Protein AF-A0AA85IWF5-F1 (afdb_monomer_lite)

Radius of gyration: 33.62 Å; chains: 1; bounding box: 57×33×110 Å

Organism: Trichobilharzia regenti (NCBI:txid157069)

Secondary structure (DSSP, 8-state):
-HHHHHHHHHHHHHHHHHHHHHHHHHHHHHHHHHHHHHHHHHHHHHHHHHHHHHHHHHHHHHHHHHHHHHGGGT--HHHHHHHHHHHHHHHHHHHHHHHHHHHHHHHHHHH----HHHHHHHHHHHHHHHHHHHHHHHHHHSGGGSS-HHHHHHHHHHHHHHHHHHHHHHHHHH--STTHHHHHHHHHHHHTTSPP-

Sequence (197 aa):
MRYFLLFITSFILLHVQQSTQDDLLKLKVKKSYIERKLVRNAEHLVQNSANLVNLTKVIQDHIENINALLSPGGLSVDKYISCRRKQMEGQSGVKLMKSLVDIIVREEKYFGIITTDTHNMKQCFQDKAKSYEEMAKTYDRTACRRHDPNALRREIHQLTNQIRTLYYVIEAQTQSVFEKKLFMQISSELEKLIPAE

Structure (mmCIF, N/CA/C/O backbone):
data_AF-A0AA85IWF5-F1
#
_entry.id   AF-A0AA85IWF5-F1
#
loop_
_atom_site.group_PDB
_atom_site.id
_atom_site.type_symbol
_atom_site.label_atom_id
_atom_site.label_alt_id
_atom_site.label_comp_id
_atom_site.label_asym_id
_atom_site.label_entity_id
_atom_site.label_seq_id
_atom_site.pdbx_PDB_ins_code
_atom_site.Cartn_x
_atom_site.Cartn_y
_atom_site.Cartn_z
_atom_site.occupancy
_atom_site.B_iso_or_equiv
_atom_site.auth_seq_id
_atom_site.auth_comp_id
_atom_site.auth_asym_id
_atom_site.auth_atom_id
_atom_site.pdbx_PDB_model_num
ATOM 1 N N . MET A 1 1 ? -5.518 11.884 85.056 1.00 62.69 1 MET A N 1
ATOM 2 C CA . MET A 1 1 ? -4.724 10.821 84.392 1.00 62.69 1 MET A CA 1
ATOM 3 C C . MET A 1 1 ? -5.590 9.849 83.580 1.00 62.69 1 MET A C 1
ATOM 5 O O . MET A 1 1 ? -5.495 9.893 82.364 1.00 62.69 1 MET A O 1
ATOM 9 N N . ARG A 1 2 ? -6.476 9.028 84.178 1.00 67.94 2 ARG A N 1
ATOM 10 C CA . ARG A 1 2 ? -7.284 8.023 83.433 1.00 67.94 2 ARG A CA 1
ATOM 11 C C . ARG A 1 2 ? -8.162 8.587 82.302 1.00 67.94 2 ARG A C 1
ATOM 13 O O . ARG A 1 2 ? -8.115 8.075 81.192 1.00 67.94 2 ARG A O 1
ATOM 20 N N . TYR A 1 3 ? -8.906 9.663 82.556 1.00 75.00 3 TYR A N 1
ATOM 21 C CA . TYR A 1 3 ? -9.780 10.280 81.544 1.00 75.00 3 TYR A CA 1
ATOM 22 C C . TYR A 1 3 ? -9.013 10.910 80.374 1.00 75.00 3 TYR A C 1
ATOM 24 O O . TYR A 1 3 ? -9.491 10.912 79.247 1.00 75.00 3 TYR A O 1
ATOM 32 N N . PHE A 1 4 ? -7.792 11.381 80.627 1.00 77.62 4 PHE A N 1
ATOM 33 C CA . PHE A 1 4 ? -6.926 11.959 79.602 1.00 77.62 4 PHE A CA 1
ATOM 34 C C . PHE A 1 4 ? -6.371 10.883 78.653 1.00 77.62 4 PHE A C 1
ATOM 36 O O . PHE A 1 4 ? -6.374 11.065 77.441 1.00 77.62 4 PHE A O 1
ATOM 43 N N . LEU A 1 5 ? -5.987 9.719 79.190 1.00 74.00 5 LEU A N 1
ATOM 44 C CA . LEU A 1 5 ? -5.574 8.558 78.390 1.00 74.00 5 LEU A CA 1
ATOM 45 C C . LEU A 1 5 ? -6.718 7.999 77.528 1.00 74.00 5 LEU A C 1
ATOM 47 O O . LEU A 1 5 ? -6.502 7.656 76.366 1.00 74.00 5 LEU A O 1
ATOM 51 N N . LEU A 1 6 ? -7.940 7.949 78.068 1.00 78.56 6 LEU A N 1
ATOM 52 C CA . LEU A 1 6 ? -9.133 7.548 77.310 1.00 78.56 6 LEU A CA 1
ATOM 53 C C . LEU A 1 6 ? -9.468 8.542 76.189 1.00 78.56 6 LEU A C 1
ATOM 55 O O . LEU A 1 6 ? -9.830 8.128 75.090 1.00 78.56 6 LEU A O 1
ATOM 59 N N . PHE A 1 7 ? -9.297 9.842 76.433 1.00 83.12 7 PHE A N 1
ATOM 60 C CA . PHE A 1 7 ? -9.497 10.869 75.412 1.00 83.12 7 PHE A CA 1
ATOM 61 C C . PHE A 1 7 ? -8.480 10.749 74.267 1.00 83.12 7 PHE A C 1
ATOM 63 O O . PHE A 1 7 ? -8.874 10.719 73.105 1.00 83.12 7 PHE A O 1
ATOM 70 N N . ILE A 1 8 ? -7.186 10.600 74.579 1.00 83.00 8 ILE A N 1
ATOM 71 C CA . ILE A 1 8 ? -6.128 10.458 73.564 1.00 83.00 8 ILE A CA 1
ATOM 72 C C . ILE A 1 8 ? -6.342 9.205 72.710 1.00 83.00 8 ILE A C 1
ATOM 74 O O . I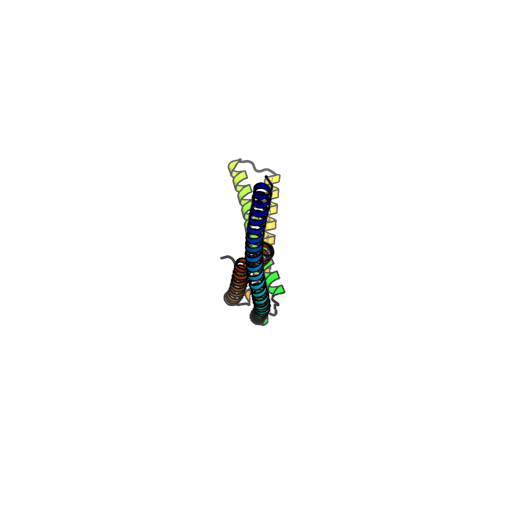LE A 1 8 ? -6.278 9.275 71.485 1.00 83.00 8 ILE A O 1
ATOM 78 N N . THR A 1 9 ? -6.620 8.062 73.338 1.00 80.69 9 THR A N 1
ATOM 79 C CA . THR A 1 9 ? -6.854 6.805 72.608 1.00 80.69 9 THR A CA 1
ATOM 80 C C . THR A 1 9 ? -8.085 6.890 71.707 1.00 80.69 9 THR A C 1
ATOM 82 O O . THR A 1 9 ? -8.007 6.489 70.548 1.00 80.69 9 THR A O 1
ATOM 85 N N . SER A 1 10 ? -9.179 7.491 72.186 1.00 81.00 10 SER A N 1
ATOM 86 C CA . SER A 1 10 ? -10.393 7.718 71.386 1.00 81.00 10 SER A CA 1
ATOM 87 C C . SER A 1 10 ? -10.147 8.669 70.209 1.00 81.00 10 SER A C 1
ATOM 89 O O . SER A 1 10 ? -10.630 8.423 69.109 1.00 81.00 10 SER A O 1
ATOM 91 N N . PHE A 1 11 ? -9.361 9.731 70.413 1.00 82.81 11 PHE A N 1
ATOM 92 C CA . PHE A 1 11 ? -9.014 10.701 69.373 1.00 82.81 11 PHE A CA 1
ATOM 93 C C . PHE A 1 11 ? -8.129 10.089 68.275 1.00 82.81 11 PHE A C 1
ATOM 95 O O . PHE A 1 11 ? -8.392 10.279 67.088 1.00 82.81 11 PHE A O 1
ATOM 102 N N . ILE A 1 12 ? -7.121 9.296 68.658 1.00 82.19 12 ILE A N 1
ATOM 103 C CA . ILE A 1 12 ? -6.270 8.560 67.709 1.00 82.19 12 ILE A CA 1
ATOM 104 C C . ILE A 1 12 ? -7.111 7.563 66.902 1.00 82.19 12 ILE A C 1
ATOM 106 O O . ILE A 1 12 ? -6.991 7.523 65.678 1.00 82.19 12 ILE A O 1
ATOM 110 N N . LEU A 1 13 ? -7.987 6.796 67.562 1.00 83.88 13 LEU A N 1
ATOM 111 C CA . LEU A 1 13 ? -8.902 5.863 66.896 1.00 83.88 13 LEU A CA 1
ATOM 112 C C . LEU A 1 13 ? -9.794 6.576 65.877 1.00 83.88 13 LEU A C 1
ATOM 114 O O . LEU A 1 13 ? -9.886 6.120 64.741 1.00 83.88 13 LEU A O 1
ATOM 118 N N . LEU A 1 14 ? -10.380 7.719 66.245 1.00 84.88 14 LEU A N 1
ATOM 119 C CA . LEU A 1 14 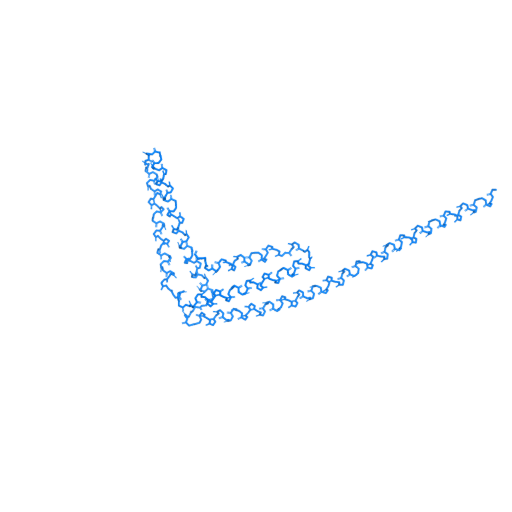? -11.229 8.508 65.352 1.00 84.88 14 LEU A CA 1
ATOM 120 C C . LEU A 1 14 ? -10.464 8.976 64.104 1.00 84.88 14 LEU A C 1
ATOM 122 O O . LEU A 1 14 ? -10.957 8.825 62.988 1.00 84.88 14 LEU A O 1
ATOM 126 N N . HIS A 1 15 ? -9.242 9.491 64.264 1.00 80.81 15 HIS A N 1
ATOM 127 C CA . HIS A 1 15 ? -8.426 9.942 63.134 1.00 80.81 15 HIS A CA 1
ATOM 128 C C . HIS A 1 15 ? -7.948 8.802 62.232 1.00 80.81 15 HIS A C 1
ATOM 130 O O . HIS A 1 15 ? -7.971 8.942 61.008 1.00 80.81 15 HIS A O 1
ATOM 136 N N . VAL A 1 16 ? -7.561 7.660 62.804 1.00 78.94 16 VAL A N 1
ATOM 137 C CA . VAL A 1 16 ? -7.216 6.464 62.021 1.00 78.94 16 VAL A CA 1
ATOM 138 C C . VAL A 1 16 ? -8.438 5.966 61.243 1.00 78.94 16 VAL A C 1
ATOM 140 O O . VAL A 1 16 ? -8.333 5.640 60.059 1.00 78.94 16 VAL A O 1
ATOM 143 N N . GLN A 1 17 ? -9.611 5.958 61.874 1.00 83.31 17 GLN A N 1
ATOM 144 C CA . GLN A 1 17 ? -10.860 5.530 61.250 1.00 83.31 17 GLN A CA 1
ATOM 145 C C . GLN A 1 17 ? -11.290 6.482 60.121 1.00 83.31 17 GLN A C 1
ATOM 147 O O . GLN A 1 17 ? -11.702 6.030 59.057 1.00 83.31 17 GLN A O 1
ATOM 152 N N . GLN A 1 18 ? -11.110 7.791 60.296 1.00 81.62 18 GLN A N 1
ATOM 153 C CA . GLN A 1 18 ? -11.420 8.788 59.270 1.00 81.62 18 GLN A CA 1
ATOM 154 C C . GLN A 1 18 ? -10.450 8.711 58.075 1.00 81.62 18 GLN A C 1
ATOM 156 O O . GLN A 1 18 ? -10.888 8.686 56.928 1.00 81.62 18 GLN A O 1
ATOM 161 N N . SER A 1 19 ? -9.146 8.561 58.336 1.00 78.50 19 SER A N 1
ATOM 162 C CA . SER A 1 19 ? -8.114 8.391 57.300 1.00 78.50 19 SER A CA 1
ATOM 163 C C . SER A 1 19 ? -8.334 7.129 56.452 1.00 78.50 19 SER A C 1
ATOM 165 O O . SER A 1 19 ? -8.321 7.170 55.220 1.00 78.50 19 SER A O 1
ATOM 167 N N . THR A 1 20 ? -8.628 5.999 57.102 1.00 82.12 20 THR A N 1
ATOM 168 C CA . THR A 1 20 ? -8.918 4.735 56.402 1.00 82.12 20 THR A CA 1
ATOM 169 C C . THR A 1 20 ? -10.205 4.804 55.578 1.00 82.12 20 THR A C 1
ATOM 171 O O . THR A 1 20 ? -10.272 4.228 54.489 1.00 82.12 20 THR A O 1
ATOM 174 N N . GLN A 1 21 ? -11.217 5.536 56.048 1.00 84.12 21 GLN A N 1
ATOM 175 C CA . GLN A 1 21 ? -12.467 5.740 55.320 1.00 84.12 21 GLN A CA 1
ATOM 176 C C . GLN A 1 21 ? -12.280 6.621 54.073 1.00 84.12 21 GLN A C 1
ATOM 178 O O . GLN A 1 21 ? -12.838 6.303 53.016 1.00 84.12 21 GLN A O 1
ATOM 183 N N . ASP A 1 22 ? -11.438 7.653 54.152 1.00 84.81 22 ASP A N 1
ATOM 184 C CA . ASP A 1 22 ? -11.063 8.489 53.006 1.00 84.81 22 ASP A CA 1
ATOM 185 C C . ASP 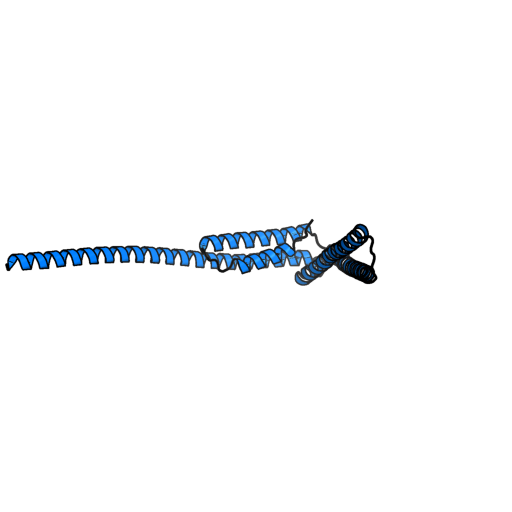A 1 22 ? -10.290 7.696 51.943 1.00 84.81 22 ASP A C 1
ATOM 187 O O . ASP A 1 22 ? -10.568 7.805 50.743 1.00 84.81 22 ASP A O 1
ATOM 191 N N . ASP A 1 23 ? -9.348 6.849 52.355 1.00 83.56 23 ASP A N 1
ATOM 192 C CA . ASP A 1 23 ? -8.588 6.016 51.421 1.00 83.56 23 ASP A CA 1
ATOM 193 C C . ASP A 1 23 ? -9.454 4.935 50.766 1.00 83.56 23 ASP A C 1
ATOM 195 O O . ASP A 1 23 ? -9.341 4.692 49.557 1.00 83.56 23 ASP A O 1
ATOM 199 N N . LEU A 1 24 ? -10.396 4.352 51.514 1.00 83.44 24 LEU A N 1
ATOM 200 C CA . LEU A 1 24 ? -11.394 3.440 50.961 1.00 83.44 24 LEU A CA 1
ATOM 201 C C . LEU A 1 24 ? -12.274 4.139 49.913 1.00 83.44 24 LEU A C 1
ATOM 203 O O . LEU A 1 24 ? -12.580 3.552 48.870 1.00 83.44 24 LEU A O 1
ATOM 207 N N . LEU A 1 25 ? -12.666 5.395 50.154 1.00 84.75 25 LEU A N 1
ATOM 208 C CA . LEU A 1 25 ? -13.443 6.185 49.201 1.00 84.75 25 LEU A CA 1
ATOM 209 C C . LEU A 1 25 ? -12.643 6.453 47.917 1.00 84.75 25 LEU A C 1
ATOM 211 O O . LEU A 1 25 ? -13.148 6.209 46.818 1.00 84.75 25 LEU A O 1
ATOM 215 N N . LYS A 1 26 ? -11.372 6.866 48.034 1.00 76.19 26 LYS A N 1
ATOM 216 C CA . LYS A 1 26 ? -10.473 7.062 46.881 1.00 76.19 26 LYS A CA 1
ATOM 217 C C . LYS A 1 26 ? -10.305 5.777 46.067 1.00 76.19 26 LYS A C 1
ATOM 219 O O . LYS A 1 26 ? -10.349 5.821 44.836 1.00 76.19 26 LYS A O 1
ATOM 224 N N . LEU A 1 27 ? -10.136 4.631 46.731 1.00 76.25 27 LEU A N 1
ATOM 225 C CA . LEU A 1 27 ? -10.039 3.319 46.084 1.00 76.25 27 LEU A CA 1
ATOM 226 C C . LEU A 1 27 ? -11.326 2.951 45.338 1.00 76.25 27 LEU A C 1
ATOM 228 O O . LEU A 1 27 ? -11.252 2.504 44.194 1.00 76.25 27 LEU A O 1
ATOM 232 N N . LYS A 1 28 ? -12.503 3.192 45.929 1.00 82.38 28 LYS A N 1
ATOM 233 C CA . LYS A 1 28 ? -13.799 2.958 45.266 1.00 82.38 28 LYS A CA 1
ATOM 234 C C . LYS A 1 28 ? -13.978 3.827 44.021 1.00 82.38 28 LYS A C 1
ATOM 236 O O . LYS A 1 28 ? -14.395 3.316 42.981 1.00 82.38 28 LYS A O 1
ATOM 241 N N . VAL A 1 29 ? -13.615 5.109 44.092 1.00 81.38 29 VAL A N 1
ATOM 242 C CA . VAL A 1 29 ? -13.663 6.020 42.936 1.00 81.38 29 VAL A CA 1
ATOM 243 C C . VAL A 1 29 ? -12.715 5.546 41.832 1.00 81.38 29 VAL A C 1
ATOM 245 O O . VAL A 1 29 ? -13.128 5.452 40.675 1.00 81.38 29 VAL A O 1
ATOM 248 N N . LYS A 1 30 ? -11.473 5.176 42.178 1.00 71.56 30 LYS A N 1
ATOM 249 C CA . LYS A 1 30 ? -10.502 4.617 41.221 1.00 71.56 30 LYS A CA 1
ATOM 250 C C . LYS A 1 30 ? -11.010 3.327 40.578 1.00 71.56 30 LYS A C 1
ATOM 252 O O . LYS A 1 30 ? -10.939 3.202 39.359 1.00 71.56 30 LYS A O 1
ATOM 257 N N . LYS A 1 31 ? -11.565 2.402 41.366 1.00 71.88 31 LYS A N 1
ATOM 258 C CA . LYS A 1 31 ? -12.158 1.155 40.865 1.00 71.88 31 LYS A CA 1
ATOM 259 C C . LYS A 1 31 ? -13.275 1.443 39.858 1.00 71.88 31 LYS A C 1
ATOM 261 O O . LYS A 1 31 ? -13.201 0.972 38.730 1.00 71.88 31 LYS A O 1
ATOM 266 N N . SER A 1 32 ? -14.235 2.295 40.219 1.00 77.69 32 SER A N 1
ATOM 267 C CA . SER A 1 32 ? -15.342 2.684 39.333 1.00 77.69 32 SER A CA 1
ATOM 268 C C . SER A 1 32 ? -14.864 3.387 38.053 1.00 77.69 32 SER A C 1
ATOM 270 O O . SER A 1 32 ? -15.460 3.237 36.984 1.00 77.69 32 SER A O 1
ATOM 272 N N . TYR A 1 33 ? -13.794 4.181 38.134 1.00 74.44 33 TYR A N 1
ATOM 273 C CA . TYR A 1 33 ? -13.180 4.793 36.957 1.00 74.44 33 TYR A CA 1
ATOM 274 C C . TYR A 1 33 ? -12.561 3.738 36.027 1.00 74.44 33 TYR A C 1
ATOM 276 O O . TYR A 1 33 ? -12.798 3.777 34.819 1.00 74.44 33 TYR A O 1
ATOM 284 N N . ILE A 1 34 ? -11.809 2.783 36.585 1.00 65.69 34 ILE A N 1
ATOM 285 C CA . ILE A 1 34 ? -11.177 1.696 35.826 1.00 65.69 34 ILE A CA 1
ATOM 286 C C . ILE A 1 34 ? -12.236 0.801 35.179 1.00 65.69 34 ILE A C 1
ATOM 288 O O . ILE A 1 34 ? -12.129 0.528 33.989 1.00 65.69 34 ILE A O 1
ATOM 292 N N . GLU A 1 35 ? -13.285 0.411 35.906 1.00 72.88 35 GLU A N 1
ATOM 293 C CA . GLU A 1 35 ? -14.388 -0.402 35.371 1.00 72.88 35 GLU A CA 1
ATOM 294 C C . GLU A 1 35 ? -15.065 0.288 34.181 1.00 72.88 35 GLU A C 1
ATOM 296 O O . GLU A 1 35 ? -15.208 -0.307 33.116 1.00 72.88 35 GLU A O 1
ATOM 301 N N . ARG A 1 36 ? -15.380 1.585 34.299 1.00 73.50 36 ARG A N 1
ATOM 302 C CA . ARG A 1 36 ? -15.941 2.370 33.184 1.00 73.50 36 ARG A CA 1
ATOM 303 C C . ARG A 1 36 ? -14.985 2.518 32.003 1.00 73.50 36 ARG A C 1
ATOM 305 O O . ARG A 1 36 ? -15.431 2.678 30.869 1.00 73.50 36 ARG A O 1
ATOM 312 N N . LYS A 1 37 ? -13.673 2.536 32.242 1.00 72.25 37 LYS A N 1
ATOM 313 C CA . LYS A 1 37 ? -12.673 2.554 31.166 1.00 72.25 37 LYS A CA 1
ATOM 314 C C . LYS A 1 37 ? -12.586 1.188 30.479 1.00 72.25 37 LYS A C 1
ATOM 316 O O . LYS A 1 37 ? -12.515 1.139 29.259 1.00 72.25 37 LYS A O 1
ATOM 321 N N . LEU A 1 38 ? -12.649 0.100 31.245 1.00 68.75 38 LEU A N 1
ATOM 322 C CA . LEU A 1 38 ? -12.615 -1.266 30.729 1.00 68.75 38 LEU A CA 1
ATOM 323 C C . LEU A 1 38 ? -13.835 -1.570 29.852 1.00 68.75 38 LEU A C 1
ATOM 325 O O . LEU A 1 38 ? -13.667 -2.095 28.757 1.00 68.75 38 LEU A O 1
ATOM 329 N N . VAL A 1 39 ? -15.036 -1.182 30.295 1.00 77.88 39 VAL A N 1
ATOM 330 C CA . VAL A 1 39 ? -16.276 -1.350 29.516 1.00 77.88 39 VAL A CA 1
ATOM 331 C C . VAL A 1 39 ? -16.193 -0.598 28.187 1.00 77.88 39 VAL A C 1
ATOM 333 O O . VAL A 1 39 ? -16.392 -1.207 27.143 1.00 77.88 39 VAL A O 1
ATOM 336 N N . ARG A 1 40 ? -15.787 0.680 28.201 1.00 74.81 40 ARG A N 1
ATOM 337 C CA . ARG A 1 40 ? -15.597 1.459 26.964 1.00 74.81 40 ARG A CA 1
ATOM 338 C C . ARG A 1 40 ? -14.579 0.824 26.021 1.00 74.81 40 ARG A C 1
ATOM 340 O O . ARG A 1 40 ? -14.804 0.753 24.820 1.00 74.81 40 ARG A O 1
ATOM 347 N N . ASN A 1 41 ? -13.468 0.321 26.555 1.00 73.12 41 ASN A N 1
ATOM 348 C CA . ASN A 1 41 ? -12.474 -0.372 25.738 1.00 73.12 41 ASN A CA 1
ATOM 349 C C . ASN A 1 41 ? -13.029 -1.672 25.136 1.00 73.12 41 ASN A C 1
ATOM 351 O O . ASN A 1 41 ? -12.728 -1.978 23.986 1.00 73.12 41 ASN A O 1
ATOM 355 N N . ALA A 1 42 ? -13.844 -2.424 25.880 1.00 71.06 42 ALA A N 1
ATOM 356 C CA . ALA A 1 42 ? -14.503 -3.622 25.366 1.00 71.06 42 ALA A CA 1
ATOM 357 C C . ALA A 1 42 ? -15.495 -3.285 24.239 1.00 71.06 42 ALA A C 1
ATOM 359 O O . ALA A 1 42 ? -15.498 -3.958 23.211 1.00 71.06 42 ALA A O 1
ATOM 360 N N . GLU A 1 43 ? -16.270 -2.208 24.384 1.00 79.62 43 GLU A N 1
ATOM 361 C CA . GLU A 1 43 ? -17.166 -1.700 23.335 1.00 79.62 43 GLU A CA 1
ATOM 362 C C . GLU A 1 43 ? -16.389 -1.309 22.069 1.00 79.62 43 GLU A C 1
ATOM 364 O O . GLU A 1 43 ? -16.746 -1.737 20.970 1.00 79.62 43 GLU A O 1
ATOM 369 N N . HIS A 1 44 ? -15.279 -0.575 22.214 1.00 78.50 44 HIS A N 1
ATOM 370 C CA . HIS A 1 44 ? -14.404 -0.226 21.091 1.00 78.50 44 HIS A CA 1
ATOM 371 C C . HIS A 1 44 ? -13.802 -1.460 20.408 1.00 78.50 44 HIS A C 1
ATOM 373 O O . HIS A 1 44 ? -13.728 -1.499 19.183 1.00 78.50 44 HIS A O 1
ATOM 379 N N . LEU A 1 45 ? -13.406 -2.493 21.159 1.00 73.75 45 LEU A N 1
ATOM 380 C CA . LEU A 1 45 ? -12.896 -3.742 20.580 1.00 73.75 45 LEU A CA 1
ATOM 381 C C . LEU A 1 45 ? -13.957 -4.470 19.750 1.00 73.75 45 LEU A C 1
ATOM 383 O O . LEU A 1 45 ? -13.663 -4.914 18.640 1.00 73.75 45 LEU A O 1
ATOM 387 N N . VAL A 1 46 ? -15.191 -4.562 20.252 1.00 82.06 46 VAL A N 1
ATOM 388 C CA . VAL A 1 46 ? -16.308 -5.165 19.509 1.00 82.06 46 VAL A CA 1
ATOM 389 C C . VAL A 1 46 ? -16.601 -4.364 18.238 1.00 82.06 46 VAL A C 1
ATOM 391 O O . VAL A 1 46 ? -16.749 -4.945 17.162 1.00 82.06 46 VAL A O 1
ATOM 394 N N . GLN A 1 47 ? -16.613 -3.033 18.330 1.00 82.00 47 GLN A N 1
ATOM 395 C CA . GLN A 1 47 ? -16.829 -2.165 17.175 1.00 82.00 47 GLN A CA 1
ATOM 396 C C . GLN A 1 47 ? -15.702 -2.292 16.139 1.00 82.00 47 GLN A C 1
ATOM 398 O O . GLN A 1 47 ? -15.975 -2.408 14.945 1.00 82.00 47 GLN A O 1
ATOM 403 N N . ASN A 1 48 ? -14.443 -2.341 16.580 1.00 77.19 48 ASN A N 1
ATOM 404 C CA . ASN A 1 48 ? -13.290 -2.544 15.705 1.00 77.19 48 ASN A CA 1
ATOM 405 C C . ASN A 1 48 ? -13.316 -3.913 15.028 1.00 77.19 48 ASN A C 1
ATOM 407 O O . ASN A 1 48 ? -13.034 -4.010 13.837 1.00 77.19 48 ASN A O 1
ATOM 411 N N . SER A 1 49 ? -13.724 -4.960 15.745 1.00 76.06 49 SER A N 1
ATOM 412 C CA . SER A 1 49 ? -13.919 -6.284 15.156 1.00 76.06 49 SER A CA 1
ATOM 413 C C . SER A 1 49 ? -14.972 -6.256 14.041 1.00 76.06 49 SER A C 1
ATOM 415 O O . SER A 1 49 ? -14.703 -6.732 12.938 1.00 76.06 49 SER A O 1
ATOM 417 N N . ALA A 1 50 ? -16.128 -5.623 14.272 1.00 81.69 50 ALA A N 1
ATOM 418 C CA . ALA A 1 50 ? -17.166 -5.475 13.249 1.00 81.69 50 ALA A CA 1
ATOM 419 C C . ALA A 1 50 ? -16.678 -4.658 12.035 1.00 81.69 50 ALA A C 1
ATOM 421 O O . ALA A 1 50 ? -16.915 -5.037 10.886 1.00 81.69 50 ALA A O 1
ATOM 422 N N . ASN A 1 51 ? -15.939 -3.576 12.288 1.00 76.38 51 ASN A N 1
ATOM 423 C CA . ASN A 1 51 ? -15.319 -2.740 11.262 1.00 76.38 51 ASN A CA 1
ATOM 424 C C . ASN A 1 51 ? -14.322 -3.528 10.391 1.00 76.38 51 ASN A C 1
ATOM 426 O O . ASN A 1 51 ? -14.343 -3.389 9.169 1.00 76.38 51 ASN A O 1
ATOM 430 N N . LEU A 1 52 ? -13.486 -4.385 10.990 1.00 74.56 52 LEU A N 1
ATOM 431 C CA . LEU A 1 52 ? -12.522 -5.232 10.274 1.00 74.56 52 LEU A CA 1
ATOM 432 C C . LEU A 1 52 ? -13.201 -6.309 9.417 1.00 74.56 52 LEU A C 1
ATOM 434 O O . LEU A 1 52 ? -12.778 -6.562 8.286 1.00 74.56 52 LEU A O 1
ATOM 438 N N . VAL A 1 53 ? -14.273 -6.923 9.926 1.00 79.75 53 VAL A N 1
ATOM 439 C CA . VAL A 1 53 ? -15.081 -7.881 9.153 1.00 79.75 53 VAL A CA 1
ATOM 440 C C . VAL A 1 53 ? -15.702 -7.191 7.938 1.00 79.75 53 VAL A C 1
ATOM 442 O O . VAL A 1 53 ? -15.606 -7.705 6.823 1.00 79.75 53 VAL A O 1
ATOM 445 N N . ASN A 1 54 ? -16.275 -5.999 8.124 1.00 82.25 54 ASN A N 1
ATOM 446 C CA . ASN A 1 54 ? -16.839 -5.225 7.021 1.00 82.25 54 ASN A CA 1
ATOM 447 C C . ASN A 1 54 ? -15.765 -4.818 6.000 1.00 82.25 54 ASN A C 1
ATOM 449 O O . ASN A 1 54 ? -15.976 -4.960 4.800 1.00 82.25 54 ASN A O 1
ATOM 453 N N . LEU A 1 55 ? -14.585 -4.388 6.462 1.00 77.50 55 LEU A N 1
ATOM 454 C CA . LEU A 1 55 ? -13.473 -4.048 5.573 1.00 77.50 55 LEU A CA 1
ATOM 455 C C . LEU A 1 55 ? -13.026 -5.251 4.738 1.00 77.50 55 LEU A C 1
ATOM 457 O O . LEU A 1 55 ? -12.744 -5.095 3.556 1.00 77.50 55 LEU A O 1
ATOM 461 N N . THR A 1 56 ? -12.990 -6.448 5.323 1.00 74.81 56 THR A N 1
ATOM 462 C CA . THR A 1 56 ? -12.614 -7.668 4.596 1.00 74.81 56 THR A CA 1
ATOM 463 C C . THR A 1 56 ? -13.593 -7.946 3.457 1.00 74.81 56 THR A C 1
ATOM 465 O O . THR A 1 56 ? -13.168 -8.260 2.348 1.00 74.81 56 THR A O 1
ATOM 468 N N . LYS A 1 57 ? -14.896 -7.757 3.696 1.00 83.12 57 LYS A N 1
ATOM 469 C CA . LYS A 1 57 ? -15.918 -7.868 2.650 1.00 83.12 57 LYS A CA 1
ATOM 470 C C . LYS A 1 57 ? -15.727 -6.815 1.555 1.00 83.12 57 LYS A C 1
ATOM 472 O O . LYS A 1 57 ? -15.706 -7.156 0.383 1.00 83.12 57 LYS A O 1
ATOM 477 N N . VAL A 1 58 ? -15.513 -5.560 1.938 1.00 77.81 58 VAL A N 1
ATOM 478 C CA . VAL A 1 58 ? -15.272 -4.457 0.996 1.00 77.81 58 VAL A CA 1
ATOM 479 C C . VAL A 1 58 ? -14.016 -4.697 0.147 1.00 77.81 58 VAL A C 1
ATOM 481 O O . VAL A 1 58 ? -14.042 -4.482 -1.061 1.00 77.81 58 VAL A O 1
ATOM 484 N N . ILE A 1 59 ? -12.927 -5.194 0.747 1.00 74.38 59 ILE A N 1
ATOM 485 C CA . ILE A 1 59 ? -11.714 -5.603 0.022 1.00 74.38 59 ILE A CA 1
ATOM 486 C C . ILE A 1 59 ? -12.052 -6.692 -1.001 1.00 74.38 59 ILE A C 1
ATOM 488 O O . ILE A 1 59 ? -11.612 -6.598 -2.145 1.00 74.38 59 ILE A O 1
ATOM 492 N N . GLN A 1 60 ? -12.829 -7.702 -0.603 1.00 79.50 60 GLN A N 1
ATOM 493 C CA . GLN A 1 60 ? -13.245 -8.787 -1.489 1.00 79.50 60 GLN A CA 1
ATOM 494 C C . GLN A 1 60 ? -14.049 -8.253 -2.686 1.00 79.50 60 GLN A C 1
ATOM 496 O O . GLN A 1 60 ? -13.705 -8.559 -3.826 1.00 79.50 60 GLN A O 1
ATOM 501 N N . ASP A 1 61 ? -15.031 -7.382 -2.437 1.00 82.25 61 ASP A N 1
ATOM 502 C CA . ASP A 1 61 ? -15.867 -6.764 -3.474 1.00 82.25 61 ASP A CA 1
ATOM 503 C C . ASP A 1 61 ? -15.015 -5.924 -4.453 1.00 82.25 61 ASP A C 1
ATOM 505 O O . ASP A 1 61 ? -15.155 -6.028 -5.673 1.00 82.25 61 ASP A O 1
ATOM 509 N N . HIS A 1 62 ? -14.060 -5.134 -3.944 1.00 77.81 62 HIS A N 1
ATOM 510 C CA . HIS A 1 62 ? -13.130 -4.378 -4.791 1.00 77.81 62 HIS A CA 1
ATOM 511 C C . HIS A 1 62 ? -12.195 -5.294 -5.595 1.00 77.81 62 HIS A C 1
ATOM 513 O O . HIS A 1 62 ? -11.917 -5.011 -6.760 1.00 77.81 62 HIS A O 1
ATOM 519 N N . ILE A 1 63 ? -11.722 -6.408 -5.026 1.00 75.62 63 ILE A N 1
ATOM 520 C CA . ILE A 1 63 ? -10.923 -7.403 -5.759 1.00 75.62 63 ILE A CA 1
ATOM 521 C C . ILE A 1 63 ? -11.744 -8.018 -6.896 1.00 75.62 63 ILE A C 1
ATOM 523 O O . ILE A 1 63 ? -11.224 -8.179 -8.002 1.00 75.62 63 ILE A O 1
ATOM 527 N N . GLU A 1 64 ? -13.013 -8.345 -6.658 1.00 80.31 64 GLU A N 1
ATOM 528 C CA . GLU A 1 64 ? -13.923 -8.862 -7.682 1.00 80.31 64 GLU A CA 1
ATOM 529 C C . GLU A 1 64 ? -14.158 -7.839 -8.800 1.00 80.31 64 GLU A C 1
ATOM 531 O O . GLU A 1 64 ? -14.020 -8.185 -9.976 1.00 80.31 64 GLU A O 1
ATOM 536 N N . ASN A 1 65 ? -14.383 -6.567 -8.460 1.00 76.81 65 ASN A N 1
ATOM 537 C CA . ASN A 1 65 ? -14.523 -5.485 -9.439 1.00 76.81 65 ASN A CA 1
ATOM 538 C C . ASN A 1 65 ? -13.250 -5.290 -10.271 1.00 76.81 65 ASN A C 1
ATOM 540 O O . ASN A 1 65 ? -13.308 -5.191 -11.498 1.00 76.81 65 ASN A O 1
ATOM 544 N N . ILE A 1 66 ? -12.078 -5.284 -9.631 1.00 71.94 66 ILE A N 1
ATOM 545 C CA . ILE A 1 66 ? -10.792 -5.172 -10.326 1.00 71.94 66 ILE A CA 1
ATOM 546 C C . ILE A 1 66 ? -10.579 -6.390 -11.238 1.00 71.94 66 ILE A C 1
ATOM 548 O O . ILE A 1 66 ? -10.190 -6.224 -12.393 1.00 71.94 66 ILE A O 1
ATOM 552 N N . ASN A 1 67 ? -10.879 -7.607 -10.777 1.00 70.50 67 ASN A N 1
ATOM 553 C CA . ASN A 1 67 ? -10.814 -8.809 -11.612 1.00 70.50 67 ASN A CA 1
ATOM 554 C C . ASN A 1 67 ? -11.769 -8.725 -12.811 1.00 70.50 67 ASN A C 1
ATOM 556 O O . ASN A 1 67 ? -11.375 -9.078 -13.921 1.00 70.50 67 ASN A O 1
ATOM 560 N N . ALA A 1 68 ? -12.991 -8.220 -12.626 1.00 72.88 68 ALA A N 1
ATOM 561 C CA . ALA A 1 68 ? -13.948 -8.024 -13.711 1.00 72.88 68 ALA A CA 1
ATOM 562 C C . ALA A 1 68 ? -13.423 -7.027 -14.757 1.00 72.88 68 ALA A C 1
ATOM 564 O O . ALA A 1 68 ? -13.517 -7.302 -15.954 1.00 72.88 68 ALA A O 1
ATOM 565 N N . LEU A 1 69 ? -12.794 -5.930 -14.318 1.00 69.38 69 LEU A N 1
ATOM 566 C CA . LEU A 1 69 ? -12.144 -4.940 -15.186 1.00 69.38 69 LEU A CA 1
ATOM 567 C C . LEU A 1 69 ? -10.932 -5.508 -15.943 1.00 69.38 69 LEU A C 1
ATOM 569 O O . LEU A 1 69 ? -10.652 -5.083 -17.068 1.00 69.38 69 LEU A O 1
ATOM 573 N N . LEU A 1 70 ? -10.219 -6.467 -15.347 1.00 66.75 70 LEU A N 1
ATOM 574 C CA . LEU A 1 70 ? -9.050 -7.133 -15.934 1.00 66.75 70 LEU A CA 1
ATOM 575 C C . LEU A 1 70 ? -9.411 -8.356 -16.805 1.00 66.75 70 LEU A C 1
ATOM 577 O O . LEU A 1 70 ? -8.637 -8.745 -17.687 1.00 66.75 70 LEU A O 1
ATOM 581 N N . SER A 1 71 ? -10.605 -8.929 -16.628 1.00 65.94 71 SER A N 1
ATOM 582 C CA . SER A 1 71 ? -11.070 -10.119 -17.355 1.00 65.94 71 SER A CA 1
ATOM 583 C C . SER A 1 71 ? -11.078 -9.988 -18.889 1.00 65.94 71 SER A C 1
ATOM 585 O O . SER A 1 71 ? -10.639 -10.939 -19.543 1.00 65.94 71 SER A O 1
ATOM 587 N N . PRO A 1 72 ? -11.422 -8.835 -19.512 1.00 60.22 72 PRO A N 1
ATOM 588 C CA . PRO A 1 72 ? -11.432 -8.699 -20.972 1.00 60.22 72 PRO A CA 1
ATOM 589 C C . PRO A 1 72 ? -10.033 -8.807 -21.605 1.00 60.22 72 PRO A C 1
ATOM 591 O O . PRO A 1 72 ? -9.901 -8.958 -22.817 1.00 60.22 72 PRO A O 1
ATOM 594 N N . GLY A 1 73 ? -8.973 -8.732 -20.791 1.00 59.94 73 GLY A N 1
ATOM 595 C CA . GLY A 1 73 ? -7.573 -8.864 -21.198 1.00 59.94 73 GLY A CA 1
ATOM 596 C C . GLY A 1 73 ? -6.936 -10.204 -20.825 1.00 59.94 73 GLY A C 1
ATOM 597 O O . GLY A 1 73 ? -5.758 -10.400 -21.124 1.00 59.94 73 GLY A O 1
ATOM 598 N N . GLY A 1 74 ? -7.677 -11.121 -20.185 1.00 61.72 74 GLY A N 1
ATOM 599 C CA . GLY A 1 74 ? -7.166 -12.430 -19.754 1.00 61.72 74 GLY A CA 1
ATOM 600 C C . GLY A 1 74 ? -6.086 -12.360 -18.662 1.00 61.72 74 GLY A C 1
ATOM 601 O O . GLY A 1 74 ? -5.279 -13.284 -18.525 1.00 61.72 74 GLY A O 1
ATOM 602 N N . LEU A 1 75 ? -6.033 -11.260 -17.907 1.00 63.66 75 LEU A N 1
ATOM 603 C CA . LEU A 1 75 ? -5.062 -11.023 -16.838 1.00 63.66 75 LEU A CA 1
ATOM 604 C C . LEU A 1 75 ? -5.740 -11.152 -15.470 1.00 63.66 75 LEU A C 1
ATOM 606 O O . LEU A 1 75 ? -6.807 -10.594 -15.249 1.00 63.66 75 LEU A O 1
ATOM 610 N N . SER A 1 76 ? -5.098 -11.857 -14.536 1.00 67.56 76 SER A N 1
ATOM 611 C CA . SER A 1 76 ? -5.447 -11.762 -13.115 1.00 67.56 76 SER A CA 1
ATOM 612 C C . SER A 1 76 ? -4.849 -10.492 -12.505 1.00 67.56 76 SER A C 1
ATOM 614 O O . SER A 1 76 ? -3.867 -9.953 -13.032 1.00 67.56 76 SER A O 1
ATOM 616 N N . VAL A 1 77 ? -5.384 -10.054 -11.361 1.00 67.38 77 VAL A N 1
ATOM 617 C CA . VAL A 1 77 ? -4.823 -8.953 -10.553 1.00 67.38 77 VAL A CA 1
ATOM 618 C C . VAL A 1 77 ?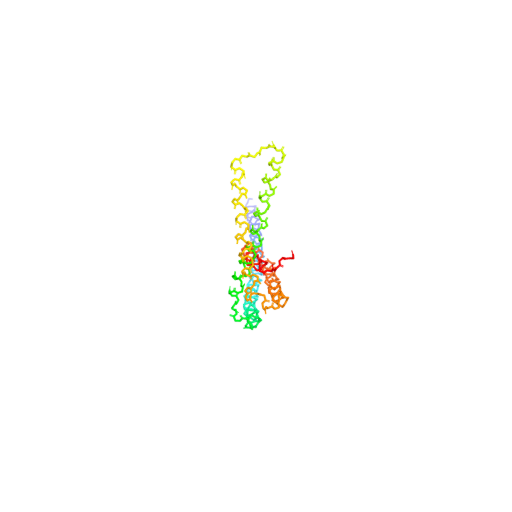 -3.315 -9.114 -10.340 1.00 67.38 77 VAL A C 1
ATOM 620 O O . VAL A 1 77 ? -2.560 -8.188 -10.626 1.00 67.38 77 VAL A O 1
ATOM 623 N N . ASP A 1 78 ? -2.845 -10.303 -9.953 1.00 66.00 78 ASP A N 1
ATOM 624 C CA . ASP A 1 78 ? -1.415 -10.556 -9.716 1.00 66.00 78 ASP A CA 1
ATOM 625 C C . ASP A 1 78 ? -0.555 -10.350 -10.967 1.00 66.00 78 ASP A C 1
ATOM 627 O O . ASP A 1 78 ? 0.535 -9.772 -10.905 1.00 66.00 78 ASP A O 1
ATOM 631 N N . LYS A 1 79 ? -1.048 -10.793 -12.132 1.00 71.00 79 LYS A N 1
ATOM 632 C CA . LYS A 1 79 ? -0.347 -10.605 -13.408 1.00 71.00 79 LYS A CA 1
ATOM 633 C C . LYS A 1 79 ? -0.326 -9.134 -13.813 1.00 71.00 79 LYS A C 1
ATOM 635 O O . LYS A 1 79 ? 0.703 -8.660 -14.296 1.00 71.00 79 LYS A O 1
ATOM 640 N N . TYR A 1 80 ? -1.421 -8.409 -13.587 1.00 72.38 80 TYR A N 1
ATOM 641 C CA . TYR A 1 80 ? -1.490 -6.971 -13.828 1.00 72.38 80 TYR A CA 1
ATOM 642 C C . TYR A 1 80 ? -0.516 -6.197 -12.923 1.00 72.38 80 TYR A C 1
ATOM 644 O O . TYR A 1 80 ? 0.280 -5.397 -13.419 1.00 72.38 80 TYR A O 1
ATOM 652 N N . ILE A 1 81 ? -0.505 -6.490 -11.618 1.00 71.31 81 ILE A N 1
ATOM 653 C CA . ILE A 1 81 ? 0.407 -5.877 -10.639 1.00 71.31 81 ILE A CA 1
ATOM 654 C C . ILE A 1 81 ? 1.865 -6.153 -11.012 1.00 71.31 81 ILE A C 1
ATOM 656 O O . ILE A 1 81 ? 2.677 -5.228 -11.077 1.00 71.31 81 ILE A O 1
ATOM 660 N N . SER A 1 82 ? 2.202 -7.413 -11.298 1.00 75.94 82 SER A N 1
ATOM 661 C CA . SER A 1 82 ? 3.555 -7.809 -11.697 1.00 75.94 82 SER A CA 1
ATOM 662 C C . SER A 1 82 ? 4.006 -7.082 -12.966 1.00 75.94 82 SER A C 1
ATOM 664 O O . SER A 1 82 ? 5.123 -6.566 -13.030 1.00 75.94 82 SER A O 1
ATOM 666 N N . CYS A 1 83 ? 3.117 -6.969 -13.955 1.00 76.12 83 CYS A N 1
ATOM 667 C CA . CYS A 1 83 ? 3.403 -6.241 -15.182 1.00 76.12 83 CYS A CA 1
ATOM 668 C C . CYS A 1 83 ? 3.655 -4.749 -14.938 1.00 76.12 83 CYS A C 1
ATOM 670 O O . CYS A 1 83 ? 4.673 -4.216 -15.383 1.00 76.12 83 CYS A O 1
ATOM 672 N N . ARG A 1 84 ? 2.766 -4.073 -14.198 1.00 73.88 84 ARG A N 1
ATOM 673 C CA . ARG A 1 84 ? 2.917 -2.644 -13.889 1.00 73.88 84 ARG A CA 1
ATOM 674 C C . ARG A 1 84 ? 4.174 -2.369 -13.079 1.00 73.88 84 ARG A C 1
ATOM 676 O O . ARG A 1 84 ? 4.864 -1.396 -13.366 1.00 73.88 84 ARG A O 1
ATOM 683 N N . ARG A 1 85 ? 4.524 -3.246 -12.132 1.00 77.12 85 ARG A N 1
ATOM 684 C CA . ARG A 1 85 ? 5.780 -3.152 -11.377 1.00 77.12 85 ARG A CA 1
ATOM 685 C C . ARG A 1 85 ? 6.988 -3.145 -12.311 1.00 77.12 85 ARG A C 1
ATOM 687 O O . ARG A 1 85 ? 7.802 -2.237 -12.212 1.00 77.12 85 ARG A O 1
ATOM 694 N N . LYS A 1 86 ? 7.071 -4.093 -13.248 1.00 80.62 86 LYS A N 1
ATOM 695 C CA . LYS A 1 86 ? 8.184 -4.168 -14.209 1.00 80.62 86 LYS A CA 1
ATOM 696 C C . LYS A 1 86 ? 8.197 -3.008 -15.204 1.00 80.62 86 LYS A C 1
ATOM 698 O O . LYS A 1 86 ? 9.264 -2.551 -15.601 1.00 80.62 86 LYS A O 1
ATOM 703 N N . GLN A 1 87 ? 7.026 -2.497 -15.588 1.00 80.81 87 GLN A N 1
ATOM 704 C CA . GLN A 1 87 ? 6.931 -1.292 -16.412 1.00 80.81 87 GLN A CA 1
ATOM 705 C C . GLN A 1 87 ? 7.510 -0.071 -15.682 1.00 80.81 87 GLN A C 1
ATOM 707 O O . GLN A 1 87 ? 8.323 0.652 -16.258 1.00 80.81 87 GLN A O 1
ATOM 712 N N . MET A 1 88 ? 7.124 0.140 -14.419 1.00 77.81 88 MET A N 1
ATOM 713 C CA . MET A 1 88 ? 7.640 1.237 -13.593 1.00 77.81 88 MET A CA 1
ATOM 714 C C . MET A 1 88 ? 9.127 1.066 -13.287 1.00 77.81 88 MET A C 1
ATOM 716 O O . MET A 1 88 ? 9.878 2.026 -13.400 1.00 77.81 88 MET A O 1
ATOM 720 N N . GLU A 1 89 ? 9.571 -0.151 -12.969 1.00 80.38 89 GLU A N 1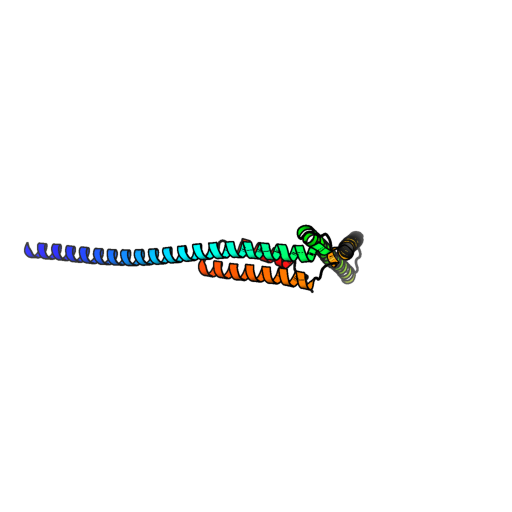
ATOM 721 C CA . GLU A 1 89 ? 10.986 -0.476 -12.767 1.00 80.38 89 GLU A CA 1
ATOM 722 C C . GLU A 1 89 ? 11.817 -0.145 -14.010 1.00 80.38 89 GLU A C 1
ATOM 724 O O . GLU A 1 89 ? 12.843 0.525 -13.899 1.00 80.38 89 GLU A O 1
ATOM 729 N N . GLY A 1 90 ? 11.325 -0.507 -15.200 1.00 84.50 90 GLY A N 1
ATOM 730 C CA . GLY A 1 90 ? 11.902 -0.081 -16.470 1.00 84.50 90 GLY A CA 1
ATOM 731 C C . GLY A 1 90 ? 11.990 1.444 -16.571 1.00 84.50 90 GLY A C 1
ATOM 732 O O . GLY A 1 90 ? 13.075 1.991 -16.734 1.00 84.50 90 GLY A O 1
ATOM 733 N N . GLN A 1 91 ? 10.877 2.163 -16.411 1.00 83.88 91 GLN A N 1
ATOM 734 C CA . GLN A 1 91 ? 10.849 3.631 -16.525 1.00 83.88 91 GLN A CA 1
ATOM 735 C C . GLN A 1 91 ? 11.778 4.338 -15.520 1.00 83.88 91 GLN A C 1
ATOM 737 O O . GLN A 1 91 ? 12.551 5.223 -15.899 1.00 83.88 91 GLN A O 1
ATOM 742 N N . SER A 1 92 ? 11.739 3.940 -14.246 1.00 83.75 92 SER A N 1
ATOM 743 C CA . SER A 1 92 ? 12.609 4.477 -13.197 1.00 83.75 92 SER A CA 1
ATOM 744 C C . SER A 1 92 ? 14.078 4.130 -13.445 1.00 83.75 92 SER A C 1
ATOM 746 O O . SER A 1 92 ? 14.940 4.995 -13.282 1.00 83.75 92 SER A O 1
ATOM 748 N N . GLY A 1 93 ? 14.366 2.906 -13.895 1.00 82.88 93 GLY A N 1
ATOM 749 C CA . GLY A 1 93 ? 15.707 2.451 -14.249 1.00 82.88 93 GLY A CA 1
ATOM 750 C C . GLY A 1 93 ? 16.320 3.270 -15.384 1.00 82.88 93 GLY A C 1
ATOM 751 O O . GLY A 1 93 ? 17.457 3.723 -15.260 1.00 82.88 93 GLY A O 1
ATOM 752 N N . VAL A 1 94 ? 15.552 3.568 -16.442 1.00 89.44 94 VAL A N 1
ATOM 753 C CA . VAL A 1 94 ? 15.996 4.459 -17.533 1.00 89.44 94 VAL A CA 1
ATOM 754 C C . VAL A 1 94 ? 16.365 5.838 -16.996 1.00 89.44 94 VAL A C 1
ATOM 756 O O . VAL A 1 94 ? 17.443 6.350 -17.302 1.00 89.44 94 VAL A O 1
ATOM 759 N N . LYS A 1 95 ? 15.484 6.443 -16.190 1.00 86.69 95 LYS A N 1
ATOM 760 C CA . LYS A 1 95 ? 15.698 7.787 -15.636 1.00 86.69 95 LYS A CA 1
ATOM 761 C C . LYS A 1 95 ? 16.951 7.837 -14.761 1.00 86.69 95 LYS A C 1
ATOM 763 O O . LYS A 1 95 ? 17.761 8.754 -14.910 1.00 86.69 95 LYS A O 1
ATOM 768 N N . LEU A 1 96 ? 17.132 6.845 -13.889 1.00 87.19 96 LEU A N 1
ATOM 769 C CA . LEU A 1 96 ? 18.296 6.752 -13.011 1.00 87.19 96 LEU A CA 1
ATOM 770 C C . LEU A 1 96 ? 19.593 6.591 -13.811 1.00 87.19 96 LEU A C 1
ATOM 772 O O . LEU A 1 96 ? 20.532 7.353 -13.600 1.00 87.19 96 LEU A O 1
ATOM 776 N N . MET A 1 97 ? 19.640 5.649 -14.758 1.00 91.00 97 MET A N 1
ATOM 777 C CA . MET A 1 97 ? 20.850 5.393 -15.546 1.00 91.00 97 MET A CA 1
ATOM 778 C C . MET A 1 97 ? 21.232 6.596 -16.419 1.00 91.00 97 MET A C 1
ATOM 780 O O . MET A 1 97 ? 22.405 6.958 -16.466 1.00 91.00 97 MET A O 1
ATOM 784 N N . LYS A 1 98 ? 20.258 7.281 -17.040 1.00 88.12 98 LYS A N 1
ATOM 785 C CA . LYS A 1 98 ? 20.513 8.538 -17.769 1.00 88.12 98 LYS A CA 1
ATOM 786 C C . LYS A 1 98 ? 21.041 9.641 -16.848 1.00 88.12 98 LYS A C 1
ATOM 788 O O . LYS A 1 98 ? 22.009 10.302 -17.200 1.00 88.12 98 LYS A O 1
ATOM 793 N N . SER A 1 99 ? 20.488 9.772 -15.641 1.00 89.31 99 SER A N 1
ATOM 794 C CA . SER A 1 99 ? 20.977 10.754 -14.660 1.00 89.31 99 SER A CA 1
ATOM 795 C C . SER A 1 99 ? 22.432 10.494 -14.254 1.00 89.31 99 SER A C 1
ATOM 797 O O . SER A 1 99 ? 23.203 11.437 -14.110 1.00 89.31 99 SER A O 1
ATOM 799 N N . LEU A 1 100 ? 22.828 9.225 -14.098 1.00 84.81 100 LEU A N 1
ATOM 800 C CA . LEU A 1 100 ? 24.212 8.851 -13.785 1.00 84.81 100 LEU A CA 1
ATOM 801 C C . LEU A 1 100 ? 25.170 9.158 -14.946 1.00 84.81 100 LEU A C 1
ATOM 803 O O . LEU A 1 100 ? 26.272 9.650 -14.714 1.00 84.81 100 LEU A O 1
ATOM 807 N N . VAL A 1 101 ? 24.739 8.939 -16.193 1.00 87.50 101 VAL A N 1
ATOM 808 C CA . VAL A 1 101 ? 25.491 9.361 -17.388 1.00 87.50 101 VAL A CA 1
ATOM 809 C C . VAL A 1 101 ? 25.670 10.880 -17.410 1.00 87.50 101 VAL A C 1
ATOM 811 O O . VAL A 1 101 ? 26.785 11.354 -17.615 1.00 87.50 101 VAL A O 1
ATOM 814 N N . ASP A 1 102 ? 24.610 11.644 -17.143 1.00 88.06 102 ASP A N 1
ATOM 815 C CA . ASP A 1 102 ? 24.655 13.111 -17.123 1.00 88.06 102 ASP A CA 1
ATOM 816 C C . ASP A 1 102 ? 25.560 13.666 -16.015 1.00 88.06 102 ASP A C 1
ATOM 818 O O . ASP A 1 102 ? 26.110 14.761 -16.153 1.00 88.06 102 ASP A O 1
ATOM 822 N N . ILE A 1 103 ? 25.697 12.946 -14.897 1.00 87.06 103 ILE A N 1
ATOM 823 C CA . ILE A 1 103 ? 26.658 13.280 -13.841 1.00 87.06 103 ILE A CA 1
ATOM 824 C C . ILE A 1 103 ? 28.078 13.087 -14.372 1.00 87.06 103 ILE A C 1
ATOM 826 O O . ILE A 1 103 ? 28.853 14.036 -14.333 1.00 87.06 103 ILE A O 1
ATOM 830 N N . ILE A 1 104 ? 28.396 11.927 -14.957 1.00 84.00 104 ILE A N 1
ATOM 831 C CA . ILE A 1 104 ? 29.733 11.676 -15.523 1.00 84.00 104 ILE A CA 1
ATOM 832 C C . ILE A 1 104 ? 30.084 12.719 -16.590 1.00 84.00 104 ILE A C 1
ATOM 834 O O . ILE A 1 104 ? 31.173 13.275 -16.555 1.00 84.00 104 ILE A O 1
ATOM 838 N N . VAL A 1 105 ? 29.162 13.046 -17.500 1.00 87.44 105 VAL A N 1
ATOM 839 C CA . VAL A 1 105 ? 29.399 14.059 -18.547 1.00 87.44 105 VAL A CA 1
ATOM 840 C C . VAL A 1 105 ? 29.663 15.446 -17.950 1.00 87.44 105 VAL A C 1
ATOM 842 O O . VAL A 1 105 ? 30.497 16.194 -18.463 1.00 87.44 105 VAL A O 1
ATOM 845 N N . ARG A 1 106 ? 28.965 15.813 -16.868 1.00 85.31 106 ARG A N 1
ATOM 846 C CA . ARG A 1 106 ? 29.197 17.086 -16.170 1.00 85.31 106 ARG A CA 1
ATOM 847 C C . ARG A 1 106 ? 30.554 17.124 -15.484 1.00 85.31 106 ARG A C 1
ATOM 849 O O . ARG A 1 106 ? 31.248 18.126 -15.617 1.00 85.31 106 ARG A O 1
ATOM 856 N N . GLU A 1 107 ? 30.930 16.045 -14.813 1.00 82.38 107 GLU A N 1
ATOM 857 C CA . GLU A 1 107 ? 32.229 15.910 -14.156 1.00 82.38 107 GLU A CA 1
ATOM 858 C C . GLU A 1 107 ? 33.370 15.936 -15.189 1.00 82.38 107 GLU A C 1
ATOM 860 O O . GLU A 1 107 ? 34.299 16.728 -15.054 1.00 82.38 107 GLU A O 1
ATOM 865 N N . GLU A 1 108 ? 33.255 15.182 -16.290 1.00 84.56 108 GLU A N 1
ATOM 866 C CA . GLU A 1 108 ? 34.211 15.204 -17.411 1.00 84.56 108 GLU A CA 1
ATOM 867 C C . GLU A 1 108 ? 34.380 16.624 -17.981 1.00 84.56 108 GLU A C 1
ATOM 869 O O . GLU A 1 108 ? 35.495 17.048 -18.284 1.00 84.56 108 GLU A O 1
ATOM 874 N N . LYS A 1 109 ? 33.286 17.392 -18.089 1.00 85.38 109 LYS A N 1
ATOM 875 C CA . LYS A 1 109 ? 33.316 18.783 -18.562 1.00 85.38 109 LYS A CA 1
ATOM 876 C C . LYS A 1 109 ? 33.934 19.746 -17.545 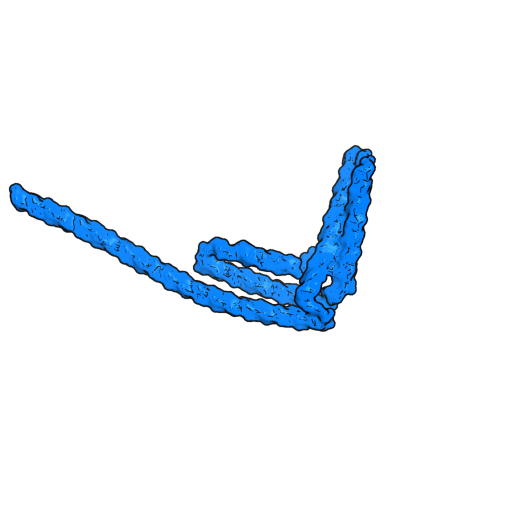1.00 85.38 109 LYS A C 1
ATOM 878 O O . LYS A 1 109 ? 34.630 20.671 -17.950 1.00 85.38 109 LYS A O 1
ATOM 883 N N . TYR A 1 110 ? 33.647 19.568 -16.257 1.00 80.88 110 TYR A N 1
ATOM 884 C CA . TYR A 1 110 ? 34.134 20.449 -15.194 1.00 80.88 110 TYR A CA 1
ATOM 885 C C . TYR A 1 110 ? 35.632 20.258 -14.945 1.00 80.88 110 TYR A C 1
ATOM 887 O O . TYR A 1 110 ? 36.369 21.233 -14.822 1.00 80.88 110 TYR A O 1
ATOM 895 N N . PHE A 1 111 ? 36.087 19.006 -14.919 1.00 81.94 111 PHE A N 1
ATOM 896 C CA . PHE A 1 111 ? 37.484 18.669 -14.661 1.00 81.94 111 PHE A CA 1
ATOM 897 C C . PHE A 1 111 ? 38.333 18.574 -15.934 1.00 81.94 111 PHE A C 1
ATOM 899 O O . PHE A 1 111 ? 39.556 18.563 -15.838 1.00 81.94 111 PHE A O 1
ATOM 906 N N . GLY A 1 112 ? 37.719 18.516 -17.122 1.00 74.12 112 GLY A N 1
ATOM 907 C CA . GLY A 1 112 ? 38.427 18.427 -18.405 1.00 74.12 112 GLY A CA 1
ATOM 908 C C . GLY A 1 112 ? 39.199 17.118 -18.597 1.00 74.12 112 GLY A C 1
ATOM 909 O O . GLY A 1 112 ? 40.077 17.041 -19.454 1.00 74.12 112 GLY A O 1
ATOM 910 N N . ILE A 1 113 ? 38.900 16.098 -17.790 1.00 71.38 113 ILE A N 1
ATOM 911 C CA . ILE A 1 113 ? 39.596 14.812 -17.768 1.00 71.38 113 ILE A CA 1
ATOM 912 C C . ILE A 1 113 ? 38.587 13.723 -18.117 1.00 71.38 113 ILE A C 1
ATOM 914 O O . ILE A 1 113 ? 37.562 13.574 -17.456 1.00 71.38 113 ILE A O 1
ATOM 918 N N . ILE A 1 114 ? 38.911 12.939 -19.143 1.00 75.75 114 ILE A N 1
ATOM 919 C CA . ILE A 1 114 ? 38.223 11.690 -19.468 1.00 75.75 114 ILE A CA 1
ATOM 920 C C . ILE A 1 114 ? 39.211 10.574 -19.162 1.00 75.75 114 ILE A C 1
ATOM 922 O O . ILE A 1 114 ? 40.281 10.513 -19.769 1.00 75.75 114 ILE A O 1
ATOM 926 N N . THR A 1 115 ? 38.870 9.703 -18.219 1.00 77.12 115 THR A N 1
ATOM 927 C CA . THR A 1 115 ? 39.666 8.506 -17.946 1.00 77.12 115 THR A CA 1
ATOM 928 C C . THR A 1 115 ? 39.032 7.300 -18.626 1.00 77.12 115 THR A C 1
ATOM 930 O O . THR A 1 115 ? 37.843 7.290 -18.954 1.00 77.12 115 THR A O 1
ATOM 933 N N . THR A 1 116 ? 39.819 6.244 -18.822 1.00 80.38 116 THR A N 1
ATOM 934 C CA . THR A 1 116 ? 39.301 4.948 -19.281 1.00 80.38 116 THR A CA 1
ATOM 935 C C . THR A 1 116 ? 38.172 4.452 -18.371 1.00 80.38 116 THR A C 1
ATOM 937 O O . THR A 1 116 ? 37.188 3.896 -18.850 1.00 80.38 116 THR A O 1
ATOM 940 N N . ASP A 1 117 ? 38.259 4.731 -17.069 1.00 78.50 117 ASP A N 1
ATOM 941 C CA . ASP A 1 117 ? 37.247 4.333 -16.092 1.00 78.50 117 ASP A CA 1
ATOM 942 C C . ASP A 1 117 ? 35.947 5.134 -16.236 1.00 78.50 117 ASP A C 1
ATOM 944 O O . ASP A 1 117 ? 34.870 4.533 -16.256 1.00 78.50 117 ASP A O 1
ATOM 948 N N . THR A 1 118 ? 36.007 6.463 -16.412 1.00 82.25 118 THR A N 1
ATOM 949 C CA . THR A 1 118 ? 34.790 7.268 -16.640 1.00 82.25 118 THR A CA 1
ATOM 950 C C . THR A 1 118 ? 34.132 6.912 -17.968 1.00 82.25 118 THR A C 1
ATOM 952 O O . THR A 1 118 ? 32.904 6.817 -18.040 1.00 82.25 118 THR A O 1
ATOM 955 N N . HIS A 1 119 ? 34.931 6.619 -18.998 1.00 85.19 119 HIS A N 1
ATOM 956 C CA . HIS A 1 119 ? 34.447 6.126 -20.283 1.00 85.19 119 HIS A CA 1
ATOM 957 C C . HIS A 1 119 ? 33.706 4.785 -20.143 1.00 85.19 119 HIS A C 1
ATOM 959 O O . HIS A 1 119 ? 32.551 4.673 -20.565 1.00 85.19 119 HIS A O 1
ATOM 965 N N . ASN A 1 120 ? 34.322 3.801 -19.482 1.00 85.25 120 ASN A N 1
ATOM 966 C CA . ASN A 1 120 ? 33.741 2.475 -19.266 1.00 85.25 120 ASN A CA 1
ATOM 967 C C . ASN A 1 120 ? 32.472 2.529 -18.402 1.00 85.25 120 ASN A C 1
ATOM 969 O O . ASN A 1 120 ? 31.478 1.867 -18.711 1.00 85.25 120 ASN A O 1
ATOM 973 N N . MET A 1 121 ? 32.463 3.339 -17.337 1.00 83.44 121 MET A N 1
ATOM 974 C CA . MET A 1 121 ? 31.280 3.529 -16.491 1.00 83.44 121 MET A CA 1
ATOM 975 C C . MET A 1 121 ? 30.135 4.194 -17.256 1.00 83.44 121 MET A C 1
ATOM 977 O O . MET A 1 121 ? 28.995 3.732 -17.176 1.00 83.44 121 MET A O 1
ATOM 981 N N . LYS A 1 122 ? 30.429 5.238 -18.041 1.00 89.00 122 LYS A N 1
ATOM 982 C CA . LYS A 1 122 ? 29.441 5.914 -18.888 1.00 89.00 122 LYS A CA 1
ATOM 983 C C . LYS A 1 122 ? 28.806 4.941 -19.879 1.00 89.00 122 LYS A C 1
ATOM 985 O O . LYS A 1 122 ? 27.582 4.906 -19.983 1.00 89.00 122 LYS A O 1
ATOM 990 N N . GLN A 1 123 ? 29.612 4.122 -20.552 1.00 91.38 123 GLN A N 1
ATOM 991 C CA . GLN A 1 123 ? 29.118 3.116 -21.492 1.00 91.38 123 GLN A CA 1
ATOM 992 C C . GLN A 1 123 ? 28.277 2.038 -20.789 1.00 91.38 123 GLN A C 1
ATOM 994 O O . GLN A 1 123 ? 27.170 1.737 -21.230 1.00 91.38 123 GLN A O 1
ATOM 999 N N . CYS A 1 124 ? 28.725 1.546 -19.630 1.00 89.62 124 CYS A N 1
ATOM 1000 C CA . CYS A 1 124 ? 27.968 0.594 -18.811 1.00 89.62 124 CYS A CA 1
ATOM 1001 C C . CYS A 1 124 ? 26.585 1.139 -18.405 1.00 89.62 124 CYS A C 1
ATOM 1003 O O . CYS A 1 124 ? 25.574 0.440 -18.514 1.00 89.62 124 CYS A O 1
ATOM 1005 N N . PHE A 1 125 ? 26.503 2.403 -17.976 1.00 89.06 125 PHE A N 1
ATOM 1006 C CA . PHE A 1 125 ? 25.223 3.028 -17.642 1.00 89.06 125 PHE A CA 1
ATOM 1007 C C . PHE A 1 125 ? 24.340 3.258 -18.871 1.00 89.06 125 PHE A C 1
ATOM 1009 O O . PHE A 1 125 ? 23.127 3.067 -18.783 1.00 89.06 125 PHE A O 1
ATOM 1016 N N . GLN A 1 126 ? 24.917 3.598 -20.026 1.00 91.88 126 GLN A N 1
ATOM 1017 C CA . GLN A 1 126 ? 24.171 3.706 -21.284 1.00 91.88 126 GLN A CA 1
ATOM 1018 C C . GLN A 1 126 ? 23.567 2.362 -21.713 1.00 91.88 126 GLN A C 1
ATOM 1020 O O . GLN A 1 126 ? 22.399 2.315 -22.104 1.00 91.88 126 GLN A O 1
ATOM 1025 N N . ASP A 1 127 ? 24.311 1.266 -21.588 1.00 93.69 127 ASP A N 1
ATOM 1026 C CA . ASP A 1 127 ? 23.817 -0.068 -21.934 1.00 93.69 127 ASP A CA 1
ATOM 1027 C C . ASP A 1 127 ? 22.743 -0.549 -20.949 1.00 93.69 127 ASP A C 1
ATOM 1029 O O . ASP A 1 127 ? 21.703 -1.071 -21.364 1.00 93.69 127 ASP A O 1
ATOM 1033 N N . LYS A 1 128 ? 22.902 -0.268 -19.647 1.00 89.19 128 LYS A N 1
ATOM 1034 C CA . LYS A 1 128 ? 21.829 -0.502 -18.666 1.00 89.19 128 LYS A CA 1
ATOM 1035 C C . LYS A 1 128 ? 20.587 0.339 -18.946 1.00 89.19 128 LYS A C 1
ATOM 1037 O O . LYS A 1 128 ? 19.478 -0.175 -18.814 1.00 89.19 128 LYS A O 1
ATOM 1042 N N . ALA A 1 129 ? 20.738 1.600 -19.353 1.00 88.69 129 ALA A N 1
ATOM 1043 C CA . ALA A 1 129 ? 19.605 2.439 -19.734 1.00 88.69 129 ALA A CA 1
ATOM 1044 C C . ALA A 1 129 ? 18.825 1.820 -20.903 1.00 88.69 129 ALA A C 1
ATOM 1046 O O . ALA A 1 129 ? 17.602 1.741 -20.833 1.00 88.69 129 ALA A O 1
ATOM 1047 N N . LYS A 1 130 ? 19.514 1.308 -21.933 1.00 91.94 130 LYS A N 1
ATOM 1048 C CA . LYS A 1 130 ? 18.874 0.602 -23.057 1.00 91.94 130 LYS A CA 1
ATOM 1049 C C . LYS A 1 130 ? 18.135 -0.656 -22.602 1.00 91.94 130 LYS A C 1
ATOM 1051 O O . LYS A 1 130 ? 16.992 -0.858 -22.998 1.00 91.94 130 LYS A O 1
ATOM 1056 N N . SER A 1 131 ? 18.743 -1.455 -21.725 1.00 91.38 131 SER A N 1
ATOM 1057 C CA . SER A 1 131 ? 18.096 -2.649 -21.165 1.00 91.38 131 SER A CA 1
ATOM 1058 C C . SER A 1 131 ? 16.806 -2.306 -20.400 1.00 91.38 131 SER A C 1
ATOM 1060 O O . SER A 1 131 ? 15.770 -2.945 -20.596 1.00 91.38 131 SER A O 1
ATOM 1062 N N . TYR A 1 132 ? 16.815 -1.236 -19.598 1.00 89.31 132 TYR A N 1
ATOM 1063 C CA . TYR A 1 132 ? 15.605 -0.744 -18.935 1.00 89.31 132 TYR A CA 1
ATOM 1064 C C . TYR A 1 132 ? 14.575 -0.157 -19.918 1.00 89.31 132 TYR A C 1
ATOM 1066 O O . TYR A 1 132 ? 13.372 -0.309 -19.699 1.00 89.31 132 TYR A O 1
ATOM 1074 N N . GLU A 1 133 ? 15.005 0.473 -21.018 1.00 89.25 133 GLU A N 1
ATOM 1075 C CA . GLU A 1 133 ? 14.101 0.946 -22.077 1.00 89.25 133 GLU A CA 1
ATOM 1076 C C . GLU A 1 133 ? 13.398 -0.219 -22.782 1.00 89.25 133 GLU A C 1
ATOM 1078 O O . GLU A 1 133 ? 12.200 -0.138 -23.060 1.00 89.25 133 GLU A O 1
ATOM 1083 N N . GLU A 1 134 ? 14.110 -1.310 -23.059 1.00 88.19 134 GLU A N 1
ATOM 1084 C CA . GLU A 1 134 ? 13.532 -2.532 -23.626 1.00 88.19 134 GLU A CA 1
ATOM 1085 C C . GLU A 1 134 ? 12.544 -3.192 -22.664 1.00 88.19 134 GLU A C 1
ATOM 1087 O O . GLU A 1 134 ? 11.453 -3.589 -23.083 1.00 88.19 134 GLU A O 1
ATOM 1092 N N . MET A 1 135 ? 12.872 -3.238 -21.369 1.00 84.00 135 MET A N 1
ATOM 1093 C CA . MET A 1 135 ? 11.954 -3.692 -20.325 1.00 84.00 135 MET A CA 1
ATOM 1094 C C . MET A 1 135 ? 10.677 -2.841 -20.323 1.00 84.00 135 MET A C 1
ATOM 1096 O O . MET A 1 135 ? 9.580 -3.379 -20.480 1.00 84.00 135 MET A O 1
ATOM 1100 N N . ALA A 1 136 ? 10.803 -1.513 -20.243 1.00 81.12 136 ALA A N 1
ATOM 1101 C CA . ALA A 1 136 ? 9.661 -0.602 -20.259 1.00 81.12 136 ALA A CA 1
ATOM 1102 C C . ALA A 1 136 ? 8.804 -0.781 -21.523 1.00 81.12 136 ALA A C 1
ATOM 1104 O O . ALA A 1 136 ? 7.586 -0.897 -21.419 1.00 81.12 136 ALA A O 1
ATOM 1105 N N . LYS A 1 137 ? 9.421 -0.880 -22.710 1.00 81.19 137 LYS A N 1
ATOM 1106 C CA . LYS A 1 137 ? 8.717 -1.100 -23.988 1.00 81.19 137 LYS A CA 1
ATOM 1107 C C . LYS A 1 137 ? 8.001 -2.449 -24.044 1.00 81.19 137 LYS A C 1
ATOM 1109 O O . LYS A 1 137 ? 6.888 -2.519 -24.559 1.00 81.19 137 LYS A O 1
ATOM 1114 N N . THR A 1 138 ? 8.612 -3.509 -23.522 1.00 81.19 138 THR A N 1
ATOM 1115 C CA . THR A 1 138 ? 8.021 -4.855 -23.495 1.00 81.19 138 THR A CA 1
ATOM 1116 C C . THR A 1 138 ? 6.749 -4.871 -22.651 1.00 81.19 138 THR A C 1
ATOM 1118 O O . THR A 1 138 ? 5.727 -5.400 -23.092 1.00 81.19 138 THR A O 1
ATOM 1121 N N . TYR A 1 139 ? 6.782 -4.232 -21.479 1.00 73.31 139 TYR A N 1
ATOM 1122 C CA . TYR A 1 139 ? 5.632 -4.149 -20.572 1.00 73.31 139 TYR A CA 1
ATOM 1123 C C . TYR A 1 139 ? 4.637 -3.022 -20.926 1.00 73.31 139 TYR A C 1
ATOM 1125 O O . TYR A 1 139 ? 3.492 -3.074 -20.492 1.00 73.31 139 TYR A O 1
ATOM 1133 N N . ASP A 1 140 ? 5.018 -2.056 -21.773 1.00 68.00 140 ASP A N 1
ATOM 1134 C CA . ASP A 1 140 ? 4.109 -1.051 -22.360 1.00 68.00 140 ASP A CA 1
ATOM 1135 C C . ASP A 1 140 ? 3.330 -1.577 -23.585 1.00 68.00 140 ASP A C 1
ATOM 1137 O O . ASP A 1 140 ? 2.216 -1.128 -23.866 1.00 68.00 140 ASP A O 1
ATOM 1141 N N . ARG A 1 141 ? 3.907 -2.537 -24.327 1.00 57.88 141 ARG A N 1
ATOM 1142 C CA . ARG A 1 141 ? 3.310 -3.152 -25.532 1.00 57.88 141 ARG A CA 1
ATOM 1143 C C . ARG A 1 141 ? 2.529 -4.442 -25.262 1.00 57.88 141 ARG A C 1
ATOM 1145 O O . ARG A 1 141 ? 1.729 -4.847 -26.103 1.00 57.88 141 ARG A O 1
ATOM 1152 N N . THR A 1 142 ? 2.749 -5.100 -24.124 1.00 59.66 142 THR A N 1
ATOM 1153 C CA . THR A 1 142 ? 1.967 -6.277 -23.702 1.00 59.66 142 THR A CA 1
ATOM 1154 C C . THR A 1 142 ? 0.648 -5.870 -23.027 1.00 59.66 142 THR A C 1
ATOM 1156 O O . THR A 1 142 ? 0.396 -4.692 -22.790 1.00 59.66 142 THR A O 1
ATOM 1159 N N . ALA A 1 143 ? -0.230 -6.851 -22.770 1.00 53.28 143 ALA A N 1
ATOM 1160 C CA . ALA A 1 143 ? -1.650 -6.761 -22.380 1.00 53.28 143 ALA A CA 1
ATOM 1161 C C . ALA A 1 143 ? -2.048 -5.773 -21.252 1.00 53.28 143 ALA A C 1
ATOM 1163 O O . ALA A 1 143 ? -3.232 -5.566 -21.010 1.00 53.28 143 ALA A O 1
ATOM 1164 N N . CYS A 1 144 ? -1.100 -5.110 -20.600 1.00 57.97 144 CYS A N 1
ATOM 1165 C CA . CYS A 1 144 ? -1.301 -4.202 -19.472 1.00 57.97 144 CYS A CA 1
ATOM 1166 C C . CYS A 1 144 ? -1.938 -2.864 -19.880 1.00 57.97 144 CYS A C 1
ATOM 1168 O O . CYS A 1 144 ? -2.512 -2.177 -19.042 1.00 57.97 144 CYS A O 1
ATOM 1170 N N . ARG A 1 145 ? -1.903 -2.529 -21.178 1.00 55.09 145 ARG A N 1
ATOM 1171 C CA . ARG A 1 145 ? -2.551 -1.344 -21.766 1.00 55.09 145 ARG A CA 1
ATOM 1172 C C . ARG A 1 145 ? -4.008 -1.576 -22.195 1.00 55.09 145 ARG A C 1
ATOM 1174 O O . ARG A 1 145 ? -4.658 -0.634 -22.632 1.00 55.09 145 ARG A O 1
ATOM 1181 N N . ARG A 1 146 ? -4.525 -2.813 -22.116 1.00 53.53 146 ARG A N 1
ATOM 1182 C CA . ARG A 1 146 ? -5.881 -3.165 -22.595 1.00 53.53 146 ARG A CA 1
ATOM 1183 C C . ARG A 1 146 ? -7.013 -2.794 -21.630 1.00 53.53 146 ARG A C 1
ATOM 1185 O O . ARG A 1 146 ? -8.166 -3.082 -21.928 1.00 53.53 146 ARG A O 1
ATOM 1192 N N . HIS A 1 147 ? -6.704 -2.159 -20.505 1.00 58.50 147 HIS A N 1
ATOM 1193 C CA . HIS A 1 147 ? -7.675 -1.854 -19.455 1.00 58.50 147 HIS A CA 1
ATOM 1194 C C . HIS A 1 147 ? -7.791 -0.353 -19.255 1.00 58.50 147 HIS A C 1
ATOM 1196 O O . HIS A 1 147 ? -6.780 0.336 -19.359 1.00 58.50 147 HIS A O 1
ATOM 1202 N N . ASP A 1 148 ? -9.002 0.137 -18.966 1.00 63.41 148 ASP A N 1
ATOM 1203 C CA . ASP A 1 148 ? -9.240 1.543 -18.632 1.00 63.41 148 ASP A CA 1
ATOM 1204 C C . ASP A 1 148 ? -8.434 1.901 -17.368 1.00 63.41 148 ASP A C 1
ATOM 1206 O O . ASP A 1 148 ? -8.817 1.517 -16.252 1.00 63.41 148 ASP A O 1
ATOM 1210 N N . PRO A 1 149 ? -7.310 2.628 -17.512 1.00 64.06 149 PRO A N 1
ATOM 1211 C CA . PRO A 1 149 ? -6.433 2.925 -16.391 1.00 64.06 149 PRO A CA 1
ATOM 1212 C C . PRO A 1 149 ? -7.123 3.840 -15.374 1.00 64.06 149 PRO A C 1
ATOM 1214 O O . PRO A 1 149 ? -6.748 3.835 -14.204 1.00 64.06 149 PRO A O 1
ATOM 1217 N N . ASN A 1 150 ? -8.159 4.583 -15.780 1.00 66.06 150 ASN A N 1
ATOM 1218 C CA . ASN A 1 150 ? -8.903 5.477 -14.901 1.00 66.06 150 ASN A CA 1
ATOM 1219 C C . ASN A 1 150 ? -9.938 4.726 -14.060 1.00 66.06 150 ASN A C 1
ATOM 1221 O O . ASN A 1 150 ? -10.149 5.081 -12.901 1.00 66.06 150 ASN A O 1
ATOM 1225 N N . ALA A 1 151 ? -10.584 3.690 -14.601 1.00 65.25 151 ALA A N 1
ATOM 1226 C CA . ALA A 1 151 ? -11.469 2.823 -13.821 1.00 65.25 151 ALA A CA 1
ATOM 1227 C C . ALA A 1 151 ? -10.684 2.088 -12.727 1.00 65.25 151 ALA A C 1
ATOM 1229 O O . ALA A 1 151 ? -11.038 2.164 -11.553 1.00 65.25 151 ALA A O 1
ATOM 1230 N N . LEU A 1 152 ? -9.548 1.489 -13.087 1.00 68.94 152 LEU A N 1
ATOM 1231 C CA . LEU A 1 152 ? -8.715 0.763 -12.132 1.00 68.94 152 LEU A CA 1
ATOM 1232 C C . LEU A 1 152 ? -8.087 1.688 -11.076 1.00 68.94 152 LEU A C 1
ATOM 1234 O O . LEU A 1 152 ? -8.042 1.353 -9.894 1.00 68.94 152 LEU A O 1
ATOM 1238 N N . ARG A 1 153 ? -7.640 2.885 -11.488 1.00 69.62 153 ARG A N 1
ATOM 1239 C CA . ARG A 1 153 ? -7.130 3.917 -10.571 1.00 69.62 153 ARG A CA 1
ATOM 1240 C C . ARG A 1 153 ? -8.197 4.356 -9.571 1.00 69.62 153 ARG A C 1
ATOM 1242 O O . ARG A 1 153 ? -7.868 4.538 -8.403 1.00 69.62 153 ARG A O 1
ATOM 1249 N N . ARG A 1 154 ? -9.453 4.515 -10.005 1.00 74.62 154 ARG A N 1
ATOM 1250 C CA . ARG A 1 154 ? -10.572 4.877 -9.119 1.00 74.62 154 ARG A CA 1
ATOM 1251 C C . ARG A 1 154 ? -10.843 3.793 -8.080 1.00 74.62 154 ARG A C 1
ATOM 1253 O O . ARG A 1 154 ? -10.897 4.131 -6.903 1.00 74.62 154 ARG A O 1
ATOM 1260 N N . GLU A 1 155 ? -10.923 2.531 -8.492 1.00 73.06 155 GLU A N 1
ATOM 1261 C CA . GLU A 1 155 ? -11.135 1.395 -7.579 1.00 73.06 155 GLU A CA 1
ATOM 1262 C C . GLU A 1 155 ? -10.019 1.290 -6.527 1.00 73.06 155 GLU A C 1
ATOM 1264 O O . GLU A 1 155 ? -10.283 1.260 -5.326 1.00 73.06 155 GLU A O 1
ATOM 1269 N N . ILE A 1 156 ? -8.751 1.344 -6.954 1.00 71.69 156 ILE A N 1
ATOM 1270 C CA . ILE A 1 156 ? -7.597 1.286 -6.039 1.00 71.69 156 ILE A CA 1
ATOM 1271 C C . ILE A 1 156 ? -7.582 2.489 -5.085 1.00 71.69 156 ILE A C 1
ATOM 1273 O O . ILE A 1 156 ? -7.289 2.345 -3.894 1.00 71.69 156 ILE A O 1
ATOM 1277 N N . HIS A 1 157 ? -7.900 3.685 -5.584 1.00 74.94 157 HIS A N 1
ATOM 1278 C CA . HIS A 1 157 ? -7.929 4.893 -4.765 1.00 74.94 157 HIS A CA 1
ATOM 1279 C C . HIS A 1 157 ? -9.058 4.860 -3.725 1.00 74.94 157 HIS A C 1
ATOM 1281 O O . HIS A 1 157 ? -8.833 5.212 -2.567 1.00 74.94 157 HIS A O 1
ATOM 1287 N N . GLN A 1 158 ? -10.251 4.393 -4.104 1.00 76.81 158 GLN A N 1
ATOM 1288 C CA . GLN A 1 158 ? -11.377 4.216 -3.184 1.00 76.81 158 GLN A CA 1
ATOM 1289 C C . GLN A 1 158 ? -11.041 3.217 -2.076 1.00 76.81 158 GLN A C 1
ATOM 1291 O O . GLN A 1 158 ? -11.206 3.546 -0.899 1.00 76.81 158 GLN A O 1
ATOM 1296 N N . LEU A 1 159 ? -10.472 2.064 -2.438 1.00 74.88 159 LEU A N 1
ATOM 1297 C CA . LEU A 1 159 ? -10.043 1.054 -1.476 1.00 74.88 159 LEU A CA 1
ATOM 1298 C C . LEU A 1 159 ? -8.986 1.603 -0.501 1.00 74.88 159 LEU A C 1
ATOM 1300 O O . LEU A 1 159 ? -9.086 1.421 0.713 1.00 74.88 159 LEU A O 1
ATOM 1304 N N . THR A 1 160 ? -7.997 2.339 -1.017 1.00 73.88 160 THR A N 1
ATOM 1305 C CA . THR A 1 160 ? -6.937 2.959 -0.202 1.00 73.88 160 THR A CA 1
ATOM 1306 C C . THR A 1 160 ? -7.512 3.957 0.805 1.00 73.88 160 THR A C 1
ATOM 1308 O O . THR A 1 160 ? -7.126 3.955 1.977 1.00 73.88 160 THR A O 1
ATOM 1311 N N . ASN A 1 161 ? -8.463 4.791 0.377 1.00 77.00 161 ASN A N 1
ATOM 1312 C CA . ASN A 1 161 ? -9.107 5.770 1.250 1.00 77.00 161 ASN A CA 1
ATOM 1313 C C . ASN A 1 161 ? -9.927 5.092 2.353 1.00 77.00 161 ASN A C 1
ATOM 1315 O O . ASN A 1 161 ? -9.828 5.493 3.508 1.00 77.00 161 ASN A O 1
ATOM 1319 N N . GLN A 1 162 ? -10.674 4.034 2.031 1.00 76.00 162 GLN A N 1
ATOM 1320 C CA . GLN A 1 162 ? -11.452 3.285 3.022 1.00 76.00 162 GLN A CA 1
ATOM 1321 C C . GLN A 1 162 ? -10.560 2.603 4.070 1.00 76.00 162 GLN A C 1
ATOM 1323 O O . GLN A 1 162 ? -10.850 2.692 5.264 1.00 76.00 162 GLN A O 1
ATOM 1328 N N . ILE A 1 163 ? -9.439 1.999 3.652 1.00 73.88 163 ILE A N 1
ATOM 1329 C CA . ILE A 1 163 ? -8.441 1.425 4.572 1.00 73.88 163 ILE A CA 1
ATOM 1330 C C . ILE A 1 163 ? -7.859 2.514 5.486 1.00 73.88 163 ILE A C 1
ATOM 1332 O O . ILE A 1 163 ? -7.768 2.316 6.699 1.00 73.88 163 ILE A O 1
ATOM 1336 N N . ARG A 1 164 ? -7.507 3.686 4.934 1.00 74.25 164 ARG A N 1
ATOM 1337 C CA . ARG A 1 164 ? -7.007 4.831 5.717 1.00 74.25 164 ARG A CA 1
ATOM 1338 C C . ARG A 1 164 ? -8.028 5.343 6.727 1.00 74.25 164 ARG A C 1
ATOM 1340 O O . ARG A 1 164 ? -7.671 5.585 7.876 1.00 74.25 164 ARG A O 1
ATOM 1347 N N . THR A 1 165 ? -9.287 5.509 6.329 1.00 79.06 165 THR A N 1
ATOM 1348 C CA . THR A 1 165 ? -10.347 5.954 7.241 1.00 79.06 165 THR A CA 1
ATOM 1349 C C . THR A 1 165 ? -10.513 4.976 8.400 1.00 79.06 165 THR A C 1
ATOM 1351 O O . THR A 1 165 ? -10.572 5.411 9.549 1.00 79.06 165 THR A O 1
ATOM 1354 N N . LEU A 1 166 ? -10.521 3.667 8.124 1.00 74.06 166 LEU A N 1
ATOM 1355 C CA . LEU A 1 166 ? -10.637 2.653 9.172 1.00 74.06 166 LEU A CA 1
ATOM 1356 C C . LEU A 1 166 ? -9.451 2.700 10.141 1.00 74.06 166 LEU A C 1
ATOM 1358 O O . LEU A 1 166 ? -9.645 2.654 11.353 1.00 74.06 166 LEU A O 1
ATOM 1362 N N . TYR A 1 167 ? -8.237 2.854 9.606 1.00 71.19 167 TYR A N 1
ATOM 1363 C CA . TYR A 1 167 ? -7.026 3.010 10.403 1.00 71.19 167 TYR A CA 1
ATOM 1364 C C . TYR A 1 167 ? -7.135 4.183 11.386 1.00 71.19 167 TYR A C 1
ATOM 1366 O O . TYR A 1 167 ? -6.887 4.005 12.576 1.00 71.19 167 TYR A O 1
ATOM 1374 N N . TYR A 1 168 ? -7.564 5.362 10.923 1.00 75.56 168 TYR A N 1
ATOM 1375 C CA . TYR A 1 168 ? -7.707 6.527 11.799 1.00 75.56 168 TYR A CA 1
ATOM 1376 C C . TYR A 1 168 ? -8.782 6.337 12.875 1.00 75.56 168 TYR A C 1
ATOM 1378 O O . TYR A 1 168 ? -8.610 6.814 13.996 1.00 75.56 168 TYR A O 1
ATOM 1386 N N . VAL A 1 169 ? -9.870 5.619 12.570 1.00 76.25 169 VAL A N 1
ATOM 1387 C CA . VAL A 1 169 ? -10.895 5.267 13.566 1.00 76.25 169 VAL A CA 1
ATOM 1388 C C . VAL A 1 169 ? -10.313 4.341 14.635 1.00 76.25 169 VAL A C 1
ATOM 1390 O O . VAL A 1 169 ? -10.484 4.607 15.824 1.00 76.25 169 VAL A O 1
ATOM 1393 N N . ILE A 1 170 ? -9.578 3.301 14.234 1.00 67.44 170 ILE A N 1
ATOM 1394 C CA . ILE A 1 170 ? -8.941 2.362 15.167 1.00 67.44 170 ILE A CA 1
ATOM 1395 C C . ILE A 1 170 ? -7.878 3.080 16.014 1.00 67.44 170 ILE A C 1
ATOM 1397 O O . ILE A 1 170 ? -7.875 2.921 17.235 1.00 67.44 170 ILE A O 1
ATOM 1401 N N . GLU A 1 171 ? -7.023 3.916 15.411 1.00 68.94 171 GLU A N 1
ATOM 1402 C CA . GLU A 1 171 ? -5.983 4.700 16.107 1.00 68.94 171 GLU A CA 1
ATOM 1403 C C . GLU A 1 171 ? -6.610 5.644 17.152 1.00 68.94 171 GLU A C 1
ATOM 1405 O O . GLU A 1 171 ? -6.168 5.677 18.305 1.00 68.94 171 GLU A O 1
ATOM 1410 N N . ALA A 1 172 ? -7.691 6.349 16.794 1.00 68.56 172 ALA A N 1
ATOM 1411 C CA . ALA A 1 172 ? -8.408 7.245 17.702 1.00 68.56 172 ALA A CA 1
ATOM 1412 C C . ALA A 1 172 ? -9.060 6.509 18.886 1.00 68.56 172 ALA A C 1
ATOM 1414 O O . ALA A 1 172 ? -9.084 7.034 20.001 1.00 68.56 172 ALA A O 1
ATOM 1415 N N . GLN A 1 173 ? -9.576 5.297 18.660 1.00 69.00 173 GLN A N 1
ATOM 1416 C CA . GLN A 1 173 ? -10.266 4.509 19.686 1.00 69.00 173 GLN A CA 1
ATOM 1417 C C . GLN A 1 173 ? -9.317 3.739 20.607 1.00 69.00 173 GLN A C 1
ATOM 1419 O O . GLN A 1 173 ? -9.621 3.542 21.782 1.00 69.00 173 GLN A O 1
ATOM 1424 N N . THR A 1 174 ? -8.172 3.288 20.096 1.00 61.16 174 THR A N 1
ATOM 1425 C CA . THR A 1 174 ? -7.268 2.412 20.853 1.00 61.16 174 THR A CA 1
ATOM 1426 C C . THR A 1 174 ? -6.159 3.162 21.586 1.00 61.16 174 THR A C 1
ATOM 1428 O O . THR A 1 174 ? -5.562 2.579 22.490 1.00 61.16 174 THR A O 1
ATOM 1431 N N . GLN A 1 175 ? -5.859 4.426 21.230 1.00 58.91 175 GLN A N 1
ATOM 1432 C CA . GLN A 1 175 ? -4.661 5.155 21.706 1.00 58.91 175 GLN A CA 1
ATOM 1433 C C . GLN A 1 175 ? -3.378 4.291 21.626 1.00 58.91 175 GLN A C 1
ATOM 1435 O O . GLN A 1 175 ? -2.420 4.489 22.376 1.00 58.91 175 GLN A O 1
ATOM 1440 N N . SER A 1 176 ? -3.383 3.291 20.740 1.00 46.44 176 SER A N 1
ATOM 1441 C CA . SER A 1 176 ? -2.403 2.216 20.657 1.00 46.44 176 SER A CA 1
ATOM 1442 C C . SER A 1 176 ? -1.406 2.537 19.554 1.00 46.44 176 SER A C 1
ATOM 1444 O O . SER A 1 176 ? -1.773 2.764 18.406 1.00 46.44 176 SER A O 1
ATOM 1446 N N . VAL A 1 177 ? -0.119 2.513 19.898 1.00 44.94 177 VAL A N 1
ATOM 1447 C CA . VAL A 1 177 ? 1.002 2.605 18.944 1.00 44.94 177 VAL A CA 1
ATOM 1448 C C . VAL A 1 177 ? 1.136 1.314 18.113 1.00 44.94 177 VAL A C 1
ATOM 1450 O O . VAL A 1 177 ? 1.787 1.295 17.065 1.00 44.94 177 VAL A O 1
ATOM 1453 N N . PHE A 1 178 ? 0.508 0.223 18.558 1.00 43.72 178 PHE A N 1
ATOM 1454 C CA . PHE A 1 178 ? 0.486 -1.045 17.845 1.00 43.72 178 PHE A CA 1
ATOM 1455 C C . PHE A 1 178 ? -0.544 -0.976 16.716 1.00 43.72 178 PHE A C 1
ATOM 1457 O O . PHE A 1 178 ? -1.726 -0.844 17.002 1.00 43.72 178 PHE A O 1
ATOM 1464 N N . GLU A 1 179 ? -0.037 -1.058 15.476 1.00 55.09 179 GLU A N 1
ATOM 1465 C CA . GLU A 1 179 ? -0.704 -1.221 14.159 1.00 55.09 179 GLU A CA 1
ATOM 1466 C C . GLU A 1 179 ? -0.387 -0.127 13.127 1.00 55.09 179 GLU A C 1
ATOM 1468 O O . GLU A 1 179 ? -0.490 -0.378 11.925 1.00 55.09 179 GLU A O 1
ATOM 1473 N N . LYS A 1 180 ? 0.159 1.027 13.537 1.00 51.28 180 LYS A N 1
ATOM 1474 C CA . LYS A 1 180 ? 0.588 2.096 12.609 1.00 51.28 180 LYS A CA 1
ATOM 1475 C C . LYS A 1 180 ? 1.540 1.611 11.522 1.00 51.28 180 LYS A C 1
ATOM 1477 O O . LYS A 1 180 ? 1.393 1.958 10.356 1.00 51.28 180 LYS A O 1
ATOM 1482 N N . LYS A 1 181 ? 2.515 0.776 11.889 1.00 49.47 181 LYS A N 1
ATOM 1483 C CA . LYS A 1 181 ? 3.530 0.275 10.952 1.00 49.47 181 LYS A CA 1
ATOM 1484 C C . LYS A 1 181 ? 2.933 -0.653 9.889 1.00 49.47 181 LYS A C 1
ATOM 1486 O O . LYS A 1 181 ? 3.311 -0.538 8.729 1.00 49.47 181 LYS A O 1
ATOM 1491 N N . LEU A 1 182 ? 1.988 -1.515 10.272 1.00 54.62 182 LEU A N 1
ATOM 1492 C CA . LEU A 1 182 ? 1.348 -2.465 9.362 1.00 54.62 182 LEU A CA 1
ATOM 1493 C C . LEU A 1 182 ? 0.397 -1.746 8.397 1.00 54.62 182 LEU A C 1
ATOM 1495 O O . LEU A 1 182 ? 0.502 -1.935 7.189 1.00 54.62 182 LEU A O 1
ATOM 1499 N N . PHE A 1 183 ? -0.461 -0.855 8.902 1.00 56.84 183 PHE A N 1
ATOM 1500 C CA . PHE A 1 183 ? -1.365 -0.071 8.055 1.00 56.84 183 PHE A CA 1
ATOM 1501 C C . PHE A 1 183 ? -0.617 0.884 7.122 1.00 56.84 183 PHE A C 1
ATOM 1503 O O . PHE A 1 183 ? -0.968 0.987 5.948 1.00 56.84 183 PHE A O 1
ATOM 1510 N N . MET A 1 184 ? 0.453 1.533 7.593 1.00 62.00 184 MET A N 1
ATOM 1511 C CA . MET A 1 184 ? 1.295 2.373 6.734 1.00 62.00 184 MET A CA 1
ATOM 1512 C C . MET A 1 184 ? 2.045 1.551 5.683 1.00 62.00 184 MET A C 1
ATOM 1514 O O . MET A 1 184 ? 2.193 2.019 4.557 1.00 62.00 184 MET A O 1
ATOM 1518 N N . GLN A 1 185 ? 2.486 0.329 6.005 1.00 59.94 185 GLN A N 1
ATOM 1519 C CA . GLN A 1 185 ? 3.074 -0.577 5.015 1.00 59.94 185 GLN A CA 1
ATOM 1520 C C . GLN A 1 185 ? 2.051 -0.985 3.954 1.00 59.94 185 GLN A C 1
ATOM 1522 O O . GLN A 1 185 ? 2.347 -0.860 2.772 1.00 59.94 185 GLN A O 1
ATOM 1527 N N . ILE A 1 186 ? 0.843 -1.392 4.351 1.00 59.09 186 ILE A N 1
ATOM 1528 C CA . ILE A 1 186 ? -0.224 -1.764 3.409 1.00 59.09 186 ILE A CA 1
ATOM 1529 C C . ILE A 1 186 ? -0.605 -0.567 2.530 1.00 59.09 186 ILE A C 1
ATOM 1531 O O . ILE A 1 186 ? -0.636 -0.684 1.308 1.00 59.09 186 ILE A O 1
ATOM 1535 N N . SER A 1 187 ? -0.825 0.607 3.128 1.00 54.56 187 SER A N 1
ATOM 1536 C CA . SER A 1 187 ? -1.178 1.824 2.390 1.00 54.56 187 SER A CA 1
ATOM 1537 C C . SER A 1 187 ? -0.057 2.269 1.444 1.00 54.56 187 SER A C 1
ATOM 1539 O O . SER A 1 187 ? -0.346 2.682 0.327 1.00 54.56 187 SER A O 1
ATOM 1541 N N . SER A 1 188 ? 1.211 2.154 1.853 1.00 65.75 188 SER A N 1
ATOM 1542 C CA . SER A 1 188 ? 2.363 2.473 1.001 1.00 65.75 188 SER A CA 1
ATOM 1543 C C . SER A 1 188 ? 2.506 1.494 -0.164 1.00 65.75 188 SER A C 1
ATOM 1545 O O . SER A 1 188 ? 2.785 1.918 -1.283 1.00 65.75 188 SER A O 1
ATOM 1547 N N . GLU A 1 189 ? 2.299 0.196 0.064 1.00 62.44 189 GLU A N 1
ATOM 1548 C CA . GLU A 1 189 ? 2.315 -0.802 -1.009 1.00 62.44 189 GLU A CA 1
ATOM 1549 C C . GLU A 1 189 ? 1.162 -0.595 -2.001 1.00 62.44 189 GLU A C 1
ATOM 1551 O O . GLU A 1 189 ? 1.370 -0.745 -3.203 1.00 62.44 189 GLU A O 1
ATOM 1556 N N . LEU A 1 190 ? -0.018 -0.175 -1.532 1.00 53.06 190 LEU A N 1
ATOM 1557 C CA . LEU A 1 190 ? -1.153 0.176 -2.392 1.00 53.06 190 LEU A CA 1
ATOM 1558 C C . LEU A 1 190 ? -0.908 1.460 -3.197 1.00 53.06 190 LEU A C 1
ATOM 1560 O O . LEU A 1 190 ? -1.196 1.498 -4.391 1.00 53.06 190 LEU A O 1
ATOM 1564 N N . GLU A 1 191 ? -0.324 2.498 -2.593 1.00 60.19 191 GLU A N 1
ATOM 1565 C CA . GLU A 1 191 ? -0.006 3.754 -3.289 1.00 60.19 191 GLU A CA 1
ATOM 1566 C C . GLU A 1 191 ? 1.033 3.565 -4.400 1.00 60.19 191 GLU A C 1
ATOM 1568 O O . GLU A 1 191 ? 0.931 4.202 -5.447 1.00 60.19 191 GLU A O 1
ATOM 1573 N N . LYS A 1 192 ? 1.976 2.629 -4.235 1.00 56.38 192 LYS A N 1
ATOM 1574 C CA . LYS A 1 192 ? 2.932 2.248 -5.291 1.00 56.38 192 LYS A CA 1
ATOM 1575 C C . LYS A 1 192 ? 2.261 1.650 -6.531 1.00 56.38 192 LYS A C 1
ATOM 1577 O O . LYS A 1 192 ? 2.906 1.564 -7.571 1.00 56.38 192 LYS A O 1
ATOM 1582 N N . LEU A 1 193 ? 1.004 1.212 -6.443 1.00 45.25 193 LEU A N 1
ATOM 1583 C CA . LEU A 1 193 ? 0.242 0.676 -7.577 1.00 45.25 193 LEU A CA 1
ATOM 1584 C C . LEU A 1 193 ? -0.477 1.772 -8.381 1.00 45.25 193 LEU A C 1
ATOM 1586 O O . LEU A 1 193 ? -0.972 1.500 -9.478 1.00 45.25 193 LEU A O 1
ATOM 1590 N N . ILE A 1 194 ? -0.526 3.004 -7.865 1.00 48.38 194 ILE A N 1
ATOM 1591 C CA . ILE A 1 194 ? -1.152 4.150 -8.527 1.00 48.38 194 ILE A CA 1
ATOM 1592 C C . ILE A 1 194 ? -0.138 4.763 -9.516 1.00 48.38 194 ILE A C 1
ATOM 1594 O O . ILE A 1 194 ? 0.992 5.047 -9.122 1.00 48.38 194 ILE A O 1
ATOM 1598 N N . PRO A 1 195 ? -0.494 4.987 -10.799 1.00 41.75 195 PRO A N 1
ATOM 1599 C CA . PRO A 1 195 ? 0.399 5.655 -11.746 1.00 41.75 195 PRO A CA 1
ATOM 1600 C C . PRO A 1 195 ? 0.721 7.078 -11.268 1.00 41.75 195 PRO A C 1
ATOM 1602 O O . PRO A 1 195 ? -0.204 7.856 -11.024 1.00 41.75 195 PRO A O 1
ATOM 1605 N N . ALA A 1 196 ? 2.008 7.415 -11.162 1.00 52.75 196 ALA A N 1
ATOM 1606 C CA . ALA A 1 196 ? 2.451 8.803 -11.054 1.00 52.75 196 ALA A CA 1
ATOM 1607 C C . ALA A 1 196 ? 2.334 9.484 -12.428 1.00 52.75 196 ALA A C 1
ATOM 1609 O O . ALA A 1 196 ? 2.593 8.841 -13.449 1.00 52.75 196 ALA A O 1
ATOM 1610 N N . GLU A 1 197 ? 1.900 10.746 -12.429 1.00 39.03 197 GLU A N 1
ATOM 1611 C CA . GLU A 1 197 ? 1.889 11.624 -13.610 1.00 39.03 197 GLU A CA 1
ATOM 1612 C C . GLU A 1 197 ? 3.301 11.899 -14.143 1.00 39.03 197 GLU A C 1
ATOM 1614 O O . GLU A 1 197 ? 4.240 12.039 -13.321 1.00 39.03 197 GLU A O 1
#

pLDDT: mean 74.31, std 11.3, range [39.03, 93.69]

Foldseek 3Di:
DVVVVVVVVVVVVVVVVVVVVVVVVVVVVVVVVVVVVVVLLVVLVVVLVVLVVVLVVLVVVLLVVLQVQCVVLVDHPVRLQVLVVQLVVLVVLLVVLVVVLVVLVVVCVVVVDDDPVSVVSSVVSVVSNVVSPVSNVVSVPGSSVVGDLVSNLVSLVVSLVSLVVSVVSSCVSPVDPPPPVVSVVVSVVSVVSHDDD